Protein AF-E9D766-F1 (afdb_monomer_lite)

Radius of gyration: 21.21 Å; chains: 1; bounding box: 56×56×58 Å

Organism: Coccidioides posadasii (strain RMSCC 757 / Silveira) (NCBI:txid443226)

pLDDT: mean 76.0, std 18.36, range [23.05, 97.06]

Secondary structure (DSSP, 8-state):
--------------S-----HHHHHHHHHHHHHHHHHHHHHHHHHHHS--SSTTS-SS---HHHHHHHHHHHH----HHHHHGGGTTSTTEEEEEEEPPPHHHHHHHHHHHHHHHTT-SSEEEGGGGTTT--EEEEEEEEEE-HHHHHHHHHHH-HHHHHHHHHHHHHHHHSTT-----EEEEEEEEETTEEEEEEEE-TT-SS-HHHHHHHHHHHHHTTT---------S-EEEEEEEE--SHHHH---------

InterPro domains:
  IPR009097 Cyclic phosphodiesterase [SSF55144] (129-249)

Sequence (256 aa):
MSGIGMRTFWTTQNAGVILNSHLQVKVQEAYDSYRQTGLSKTIASMTCRDVHPTKERIAPSPALVQYLSHLEESTARPETLEAPYENESINCMVLRAASNHEDRRALARLAGSAEGCGGDVQIYGSLSSRLHRSVLEISHRHPMTHLKAIYSQMGTDLLREMLNYPAVLATGSGQKRARLGKPMLVFDKVGVAIGFVPTGEDQYTYHHLRTDLYGMALRSGVKMDTCYTACTAHITLDRFVSTTTFDSDSDEVLDR

Foldseek 3Di:
DDDPDPPDPDDDDPDPDQPDVVQLVVVVVVQVVVVVVQQVVQCCLQPPPPPDPPDQSADADPVVLQLVVCVVVDPDDVVVSCVVCQQWQADWDFDWDDDDPVRLVVLLVVLVVCVVVDDFKDFCSVVSVPFTKTLDTQEHRGHNVVVVVLDVLCDPVLVVCLNCVQVCLCPDDPRAHADWDDWDWDAHSWAIKTKTATNSNGPHHSVNSSVVSVVSSCVSVRDGDDPDPDRIIITTGIGGNDCVVVPPPPPPPPPD

Structure (mmCIF, N/CA/C/O backbone):
data_AF-E9D766-F1
#
_entry.id   AF-E9D766-F1
#
loop_
_atom_site.group_PDB
_atom_site.id
_atom_site.type_symbol
_atom_site.label_atom_id
_atom_site.label_alt_id
_atom_site.label_comp_id
_atom_site.label_asym_id
_atom_site.label_entity_id
_atom_site.label_seq_id
_atom_site.pdbx_PDB_ins_code
_atom_site.Cartn_x
_atom_site.Cartn_y
_atom_site.Cartn_z
_atom_site.occupancy
_atom_site.B_iso_or_equiv
_atom_site.auth_seq_id
_atom_site.auth_comp_id
_atom_site.auth_asym_id
_atom_site.auth_atom_id
_atom_site.pdbx_PDB_model_num
ATOM 1 N N . MET A 1 1 ? 26.222 -9.805 19.145 1.00 27.47 1 MET A N 1
ATOM 2 C CA . MET A 1 1 ? 26.132 -8.371 18.792 1.00 27.47 1 MET A CA 1
ATOM 3 C C . MET A 1 1 ? 24.672 -7.964 18.837 1.00 27.47 1 MET A C 1
ATOM 5 O O . MET A 1 1 ? 23.816 -8.745 18.451 1.00 27.47 1 MET A O 1
ATOM 9 N N . SER A 1 2 ? 24.415 -6.827 19.467 1.00 23.91 2 SER A N 1
ATOM 10 C CA . SER A 1 2 ? 23.165 -6.389 20.094 1.00 23.91 2 SER A CA 1
ATOM 11 C C . SER A 1 2 ? 21.937 -6.373 19.179 1.00 23.91 2 SER A C 1
ATOM 13 O O . SER A 1 2 ? 21.858 -5.573 18.250 1.00 23.91 2 SER A O 1
ATOM 15 N N . GLY A 1 3 ? 20.948 -7.208 19.510 1.00 24.97 3 GLY A N 1
ATOM 16 C CA . GLY A 1 3 ? 19.593 -7.125 18.977 1.00 24.97 3 GLY A CA 1
ATOM 17 C C . GLY A 1 3 ? 18.831 -5.976 19.633 1.00 24.97 3 GLY A C 1
ATOM 18 O O . GLY A 1 3 ? 18.613 -5.973 20.844 1.00 24.97 3 GLY A O 1
ATOM 19 N N . ILE A 1 4 ? 18.421 -4.999 18.828 1.00 25.08 4 ILE A N 1
ATOM 20 C CA . ILE A 1 4 ? 17.496 -3.945 19.244 1.00 25.08 4 ILE A CA 1
ATOM 21 C C . ILE A 1 4 ? 16.090 -4.548 19.179 1.00 25.08 4 ILE A C 1
ATOM 23 O O . ILE A 1 4 ? 15.436 -4.563 18.139 1.00 25.08 4 ILE A O 1
ATOM 27 N N . GLY A 1 5 ? 15.658 -5.121 20.301 1.00 23.05 5 GLY A N 1
ATOM 28 C CA . GLY A 1 5 ? 14.286 -5.564 20.503 1.00 23.05 5 GLY A CA 1
ATOM 29 C C . GLY A 1 5 ? 13.369 -4.352 20.632 1.00 23.05 5 GLY A C 1
ATOM 30 O O . GLY A 1 5 ? 13.402 -3.641 21.636 1.00 23.05 5 GLY A O 1
ATOM 31 N N . MET A 1 6 ? 12.540 -4.120 19.618 1.00 24.55 6 MET A N 1
ATOM 32 C CA . MET A 1 6 ? 11.437 -3.168 19.689 1.00 24.55 6 MET A CA 1
ATOM 33 C C . MET A 1 6 ? 10.396 -3.757 20.651 1.00 24.55 6 MET A C 1
ATOM 35 O O . MET A 1 6 ? 9.677 -4.690 20.303 1.00 24.55 6 MET A O 1
ATOM 39 N N . ARG A 1 7 ? 10.374 -3.285 21.905 1.00 24.05 7 ARG A N 1
ATOM 40 C CA . ARG A 1 7 ? 9.381 -3.714 22.901 1.00 24.05 7 ARG A CA 1
ATOM 41 C C . ARG A 1 7 ? 7.997 -3.270 22.432 1.00 24.05 7 ARG A C 1
ATOM 43 O O . ARG A 1 7 ? 7.652 -2.095 22.508 1.00 24.05 7 ARG A O 1
ATOM 50 N N . THR A 1 8 ? 7.212 -4.220 21.945 1.00 31.03 8 THR A N 1
ATOM 51 C CA . THR A 1 8 ? 5.790 -4.062 21.650 1.00 31.03 8 THR A CA 1
ATOM 52 C C . THR A 1 8 ? 5.020 -3.866 22.957 1.00 31.03 8 THR A C 1
ATOM 54 O O . THR A 1 8 ? 4.720 -4.829 23.658 1.00 31.03 8 THR A O 1
ATOM 57 N N . PHE A 1 9 ? 4.702 -2.618 23.299 1.00 30.28 9 PHE A N 1
ATOM 58 C CA . PHE A 1 9 ? 3.694 -2.295 24.309 1.00 30.28 9 PHE A CA 1
ATOM 59 C C . PHE A 1 9 ? 2.321 -2.253 23.643 1.00 30.28 9 PHE A C 1
ATOM 61 O O . PHE A 1 9 ? 1.845 -1.186 23.286 1.00 30.28 9 PHE A O 1
ATOM 68 N N . TRP A 1 10 ? 1.686 -3.410 23.471 1.00 32.91 10 TRP A N 1
ATOM 69 C CA . TRP A 1 10 ? 0.248 -3.472 23.199 1.00 32.91 10 TRP A CA 1
ATOM 70 C C . TRP A 1 10 ? -0.326 -4.665 23.955 1.00 32.91 10 TRP A C 1
ATOM 72 O O . TRP A 1 10 ? -0.530 -5.745 23.411 1.00 32.91 10 TRP A O 1
ATOM 82 N N . THR A 1 11 ? -0.531 -4.483 25.259 1.00 28.77 11 THR A N 1
ATOM 83 C CA . THR A 1 11 ? -1.412 -5.357 26.031 1.00 28.77 11 THR A CA 1
ATOM 84 C C . THR A 1 11 ? -2.832 -5.138 25.533 1.00 28.77 11 THR A C 1
ATOM 86 O O . THR A 1 11 ? -3.414 -4.071 25.726 1.00 28.77 11 THR A O 1
ATOM 89 N N . THR A 1 12 ? -3.383 -6.153 24.880 1.00 43.84 12 THR A N 1
ATOM 90 C CA . THR A 1 12 ? -4.809 -6.276 24.599 1.00 43.84 12 THR A CA 1
ATOM 91 C C . THR A 1 12 ? -5.586 -6.277 25.913 1.00 43.84 12 THR A C 1
ATOM 93 O O . THR A 1 12 ? -5.570 -7.268 26.642 1.00 43.84 12 THR A O 1
ATOM 96 N N . GLN A 1 13 ? -6.294 -5.189 26.206 1.00 34.56 13 GLN A N 1
ATOM 97 C CA . GLN A 1 13 ? -7.436 -5.223 27.113 1.00 34.56 13 GLN A CA 1
ATOM 98 C C . GLN A 1 13 ? -8.643 -4.609 26.410 1.00 34.56 13 GLN A C 1
ATOM 100 O O . GLN A 1 13 ? -8.726 -3.405 26.182 1.00 34.56 13 GLN A O 1
ATOM 105 N N . ASN A 1 14 ? -9.574 -5.495 26.061 1.00 41.75 14 ASN A N 1
ATOM 106 C CA . ASN A 1 14 ? -10.960 -5.172 25.768 1.00 41.75 14 ASN A CA 1
ATOM 107 C C . ASN A 1 14 ? -11.584 -4.504 27.001 1.00 41.75 14 ASN A C 1
ATOM 109 O O . ASN A 1 14 ? -12.010 -5.182 27.930 1.00 41.75 14 ASN A O 1
ATOM 113 N N . ALA A 1 15 ? -11.639 -3.180 27.000 1.00 34.50 15 ALA A N 1
ATOM 114 C CA . ALA A 1 15 ? -12.580 -2.373 27.764 1.00 34.50 15 ALA A CA 1
ATOM 115 C C . ALA A 1 15 ? -12.643 -1.011 27.067 1.00 34.50 15 ALA A C 1
ATOM 117 O O . ALA A 1 15 ? -11.620 -0.528 26.589 1.00 34.50 15 ALA A O 1
ATOM 118 N N . GLY A 1 16 ? -13.829 -0.415 26.945 1.00 39.94 16 GLY A N 1
ATOM 119 C CA . GLY A 1 16 ? -14.045 0.868 26.269 1.00 39.94 16 GLY A CA 1
ATOM 120 C C . GLY A 1 16 ? -13.326 2.036 26.949 1.00 39.94 16 GLY A C 1
ATOM 121 O O . GLY A 1 16 ? -13.952 2.843 27.626 1.00 39.94 16 GLY A O 1
ATOM 122 N N . VAL A 1 17 ? -12.010 2.138 26.768 1.00 47.78 17 VAL A N 1
ATOM 123 C CA . VAL A 1 17 ? -11.195 3.245 27.261 1.00 47.78 17 VAL A CA 1
ATOM 124 C C . VAL A 1 17 ? -11.246 4.348 26.219 1.00 47.78 17 VAL A C 1
ATOM 126 O O . VAL A 1 17 ? -10.572 4.274 25.191 1.00 47.78 17 VAL A O 1
ATOM 129 N N . ILE A 1 18 ? -12.052 5.381 26.475 1.00 54.91 18 ILE A N 1
ATOM 130 C CA . ILE A 1 18 ? -11.900 6.680 25.809 1.00 54.91 18 ILE A CA 1
ATOM 131 C C . ILE A 1 18 ? -10.420 7.052 25.939 1.00 54.91 18 ILE A C 1
ATOM 133 O O . ILE A 1 18 ? -9.917 7.189 27.056 1.00 54.91 18 ILE A O 1
ATOM 137 N N . LEU A 1 19 ? -9.698 7.130 24.817 1.00 56.81 19 LEU A N 1
ATOM 138 C CA . LEU A 1 19 ? -8.300 7.546 24.838 1.00 56.81 19 LEU A CA 1
ATOM 139 C C . LEU A 1 19 ? -8.259 8.938 25.474 1.00 56.81 19 LEU A C 1
ATOM 141 O O . LEU A 1 19 ? -8.882 9.867 24.966 1.00 56.81 19 LEU A O 1
ATOM 145 N N . ASN A 1 20 ? -7.557 9.079 26.600 1.00 68.88 20 ASN A N 1
ATOM 146 C CA . ASN A 1 20 ? -7.326 10.389 27.200 1.00 68.88 20 ASN A CA 1
ATOM 147 C C . ASN A 1 20 ? -6.634 11.279 26.149 1.00 68.88 20 ASN A C 1
ATOM 149 O O . ASN A 1 20 ? -5.719 10.811 25.465 1.00 68.88 20 ASN A O 1
ATOM 153 N N . SER A 1 21 ? -7.054 12.539 26.018 1.00 71.69 21 SER A N 1
ATOM 154 C CA . SER A 1 21 ? -6.537 13.495 25.027 1.00 71.69 21 SER A CA 1
ATOM 155 C C . SER A 1 21 ? -5.007 13.568 25.017 1.00 71.69 21 SER A C 1
ATOM 157 O O . SER A 1 21 ? -4.388 13.653 23.961 1.00 71.69 21 SER A O 1
ATOM 159 N N . HIS A 1 22 ? -4.371 13.420 26.180 1.00 76.12 22 HIS A N 1
ATOM 160 C CA . HIS A 1 22 ? -2.914 13.379 26.293 1.00 76.12 22 HIS A CA 1
ATOM 161 C C . HIS A 1 22 ? -2.267 12.189 25.556 1.00 76.12 22 HIS A C 1
ATOM 163 O O . HIS A 1 22 ? -1.189 12.316 24.976 1.00 76.12 22 HIS A O 1
ATOM 169 N N . LEU A 1 23 ? -2.917 11.022 25.559 1.00 77.12 23 LEU A N 1
ATOM 170 C CA . LEU A 1 23 ? -2.436 9.838 24.848 1.00 77.12 23 LEU A CA 1
ATOM 171 C C . LEU A 1 23 ? -2.634 9.979 23.333 1.00 77.12 23 LEU A C 1
ATOM 173 O O . LEU A 1 23 ? -1.745 9.602 22.576 1.00 77.12 23 LEU A O 1
ATOM 177 N N .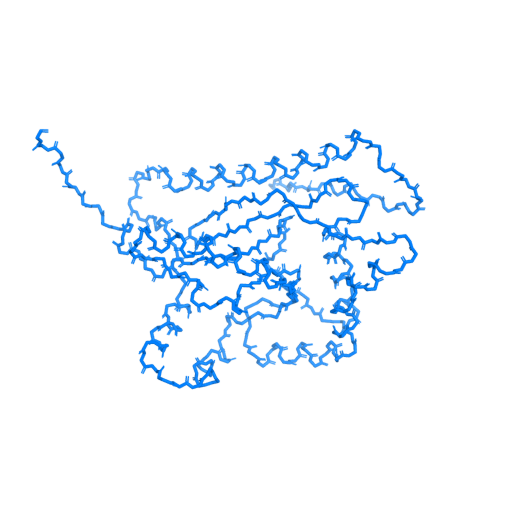 GLN A 1 24 ? -3.748 10.575 22.894 1.00 79.62 24 GLN A N 1
ATOM 178 C CA . GLN A 1 24 ? -3.994 10.879 21.476 1.00 79.62 24 GLN A CA 1
ATOM 179 C C . GLN A 1 24 ? -2.925 11.826 20.913 1.00 79.62 24 GLN A C 1
ATOM 181 O O . GLN A 1 24 ? -2.388 11.580 19.832 1.00 79.62 24 GLN A O 1
ATOM 186 N N . VAL A 1 25 ? -2.555 12.858 21.682 1.00 83.06 25 VAL A N 1
ATOM 187 C CA . VAL A 1 25 ? -1.462 13.783 21.338 1.00 83.06 25 VAL A CA 1
ATOM 188 C C . VAL A 1 25 ? -0.141 13.029 21.181 1.00 83.06 25 VAL A C 1
ATOM 190 O O . VAL A 1 25 ? 0.487 13.131 20.133 1.00 83.06 25 VAL A O 1
ATOM 193 N N . LYS A 1 26 ? 0.234 12.184 22.149 1.00 86.56 26 LYS A N 1
ATOM 194 C CA . LYS A 1 26 ? 1.475 11.389 22.084 1.00 86.56 26 LYS A CA 1
ATOM 195 C C . LYS A 1 26 ? 1.526 10.431 20.894 1.00 86.56 26 LYS A C 1
ATOM 197 O O . LYS A 1 26 ? 2.569 10.280 20.261 1.00 86.56 26 LYS A O 1
ATOM 202 N N . VAL A 1 27 ? 0.410 9.773 20.578 1.00 85.31 27 VAL A N 1
ATOM 203 C CA . VAL A 1 27 ? 0.311 8.897 19.399 1.00 85.31 27 VAL A CA 1
ATOM 204 C C . VAL A 1 27 ? 0.511 9.709 18.121 1.00 85.31 27 VAL A C 1
ATOM 206 O O . VAL A 1 27 ? 1.259 9.300 17.232 1.00 85.31 27 VAL A O 1
ATOM 209 N N . GLN A 1 28 ? -0.109 10.886 18.038 1.00 88.38 28 GLN A N 1
ATOM 210 C CA . GLN A 1 28 ? 0.035 11.757 16.882 1.00 88.38 28 GLN A CA 1
ATOM 211 C C . GLN A 1 28 ? 1.466 12.299 16.729 1.00 88.38 28 GLN A C 1
ATOM 213 O O . GLN A 1 28 ? 1.990 12.301 15.614 1.00 88.38 28 GLN A O 1
ATOM 218 N N . GLU A 1 29 ? 2.107 12.695 17.830 1.00 90.00 29 GLU A N 1
ATOM 219 C CA . GLU A 1 29 ? 3.514 13.112 17.881 1.00 90.00 29 GLU A CA 1
ATOM 220 C C . GLU A 1 29 ? 4.455 11.992 17.427 1.00 90.00 29 GLU A C 1
ATOM 222 O O . GLU A 1 29 ? 5.395 12.246 16.677 1.00 90.00 29 GLU A O 1
ATOM 227 N N . ALA A 1 30 ? 4.186 10.740 17.810 1.00 88.81 30 ALA A N 1
ATOM 228 C CA . ALA A 1 30 ? 4.974 9.594 17.363 1.00 88.81 30 ALA A CA 1
ATOM 229 C C . ALA A 1 30 ? 4.895 9.400 15.838 1.00 88.81 30 ALA A C 1
ATOM 231 O O . ALA A 1 30 ? 5.920 9.164 15.192 1.00 88.81 30 ALA A O 1
ATOM 232 N N . TYR A 1 31 ? 3.706 9.555 15.241 1.00 89.69 31 TYR A N 1
ATOM 233 C CA . TYR A 1 31 ? 3.556 9.529 13.782 1.00 89.69 31 TYR A CA 1
ATOM 234 C C . TYR A 1 31 ? 4.311 10.668 13.099 1.00 89.69 31 TYR A C 1
ATOM 236 O O . TYR A 1 31 ? 4.975 10.442 12.083 1.00 89.69 31 TYR A O 1
ATOM 244 N N . ASP A 1 32 ? 4.225 11.877 13.654 1.00 88.88 32 ASP A N 1
ATOM 245 C CA . ASP A 1 32 ? 4.912 13.050 13.119 1.00 88.88 32 ASP A CA 1
ATOM 246 C C . ASP A 1 32 ? 6.436 12.910 13.211 1.00 88.88 32 ASP A C 1
ATOM 248 O O . ASP A 1 32 ? 7.134 13.126 12.220 1.00 88.88 32 ASP A O 1
ATOM 252 N N . SER A 1 33 ? 6.947 12.444 14.348 1.00 90.38 33 SER A N 1
ATOM 253 C CA . SER A 1 33 ? 8.373 12.193 14.558 1.00 90.38 33 SER A CA 1
ATOM 254 C C . SER A 1 33 ? 8.918 11.129 13.599 1.00 90.38 33 SER A C 1
ATOM 256 O O . SER A 1 33 ? 9.964 11.337 12.974 1.00 90.38 33 SER A O 1
ATOM 258 N N . TYR A 1 34 ? 8.194 10.017 13.410 1.00 88.06 34 TYR A N 1
ATOM 259 C CA . TYR A 1 34 ? 8.602 8.944 12.497 1.00 88.06 34 TYR A CA 1
ATOM 260 C C . TYR A 1 34 ? 8.754 9.449 11.058 1.00 88.06 34 TYR A C 1
ATOM 262 O O . TYR A 1 34 ? 9.788 9.225 10.422 1.00 88.06 34 TYR A O 1
ATOM 270 N N . ARG A 1 35 ? 7.749 10.172 10.544 1.00 86.88 35 ARG A N 1
ATOM 271 C CA . ARG A 1 35 ? 7.776 10.660 9.158 1.00 86.88 35 ARG A CA 1
ATOM 272 C C . ARG A 1 35 ? 8.775 11.797 8.946 1.00 86.88 35 ARG A C 1
ATOM 274 O O . ARG A 1 35 ? 9.423 11.815 7.906 1.00 86.88 35 ARG A O 1
ATOM 281 N N . GLN A 1 36 ? 8.945 12.701 9.917 1.00 88.62 36 GLN A N 1
ATOM 282 C CA . GLN A 1 36 ? 9.956 13.764 9.846 1.00 88.62 36 GLN A CA 1
ATOM 283 C C . GLN A 1 36 ? 11.362 13.169 9.823 1.00 88.62 36 GLN A C 1
ATOM 285 O O . GLN A 1 36 ? 12.173 13.538 8.983 1.00 88.62 36 GLN A O 1
ATOM 290 N N . THR A 1 37 ? 11.627 12.178 10.677 1.00 89.44 37 THR A N 1
ATOM 291 C CA . THR A 1 37 ? 12.904 11.454 10.682 1.00 89.44 37 THR A CA 1
ATOM 292 C C . THR A 1 37 ? 13.165 10.765 9.340 1.00 89.44 37 THR A C 1
ATOM 294 O O . THR A 1 37 ? 14.283 10.815 8.831 1.00 89.44 37 THR A O 1
ATOM 297 N N . GLY A 1 38 ? 12.146 10.130 8.750 1.00 86.75 38 GLY A N 1
ATOM 298 C CA . GLY A 1 38 ? 12.245 9.520 7.421 1.00 86.75 38 GLY A CA 1
ATOM 299 C C . GLY A 1 38 ? 12.538 10.538 6.314 1.00 86.75 38 GLY A C 1
ATOM 300 O O . GLY A 1 38 ? 13.432 10.317 5.497 1.00 86.75 38 GLY A O 1
ATOM 301 N N . LEU A 1 39 ? 11.847 11.681 6.326 1.00 87.69 39 LEU A N 1
ATOM 302 C CA . LEU A 1 39 ? 12.068 12.761 5.365 1.00 87.69 39 LEU A CA 1
ATOM 303 C C . LEU A 1 39 ? 13.477 13.353 5.496 1.00 87.69 39 LEU A C 1
ATOM 305 O O . LEU A 1 39 ? 14.185 13.442 4.498 1.00 87.69 39 LEU A O 1
ATOM 309 N N . SER A 1 40 ? 13.927 13.671 6.713 1.00 89.12 40 SER A N 1
ATOM 310 C CA . SER A 1 40 ? 15.277 14.193 6.958 1.00 89.12 40 SER A CA 1
ATOM 311 C C . SER A 1 40 ? 16.366 13.231 6.482 1.00 89.12 40 SER A C 1
ATOM 313 O O . SER A 1 40 ? 17.343 13.665 5.878 1.00 89.12 40 SER A O 1
ATOM 315 N N . LYS A 1 41 ? 16.192 11.918 6.699 1.00 87.44 41 LYS A N 1
ATOM 316 C CA . LYS A 1 41 ? 17.114 10.891 6.182 1.00 87.44 41 LYS A CA 1
ATOM 317 C C . LYS A 1 41 ? 17.159 10.878 4.659 1.00 87.44 41 LYS A C 1
ATOM 319 O O . LYS A 1 41 ? 18.235 10.749 4.087 1.00 87.44 41 LYS A O 1
ATOM 324 N N . THR A 1 42 ? 16.002 11.018 4.023 1.00 85.88 42 THR A N 1
ATOM 325 C CA . THR A 1 42 ? 15.908 11.037 2.565 1.00 85.88 42 THR A CA 1
ATOM 326 C C . THR A 1 42 ? 16.581 12.276 1.988 1.00 85.88 42 THR A C 1
ATOM 328 O O . THR A 1 42 ? 17.440 12.142 1.120 1.00 85.88 42 THR A O 1
ATOM 331 N N . ILE A 1 43 ? 16.262 13.462 2.515 1.00 86.69 43 ILE A N 1
ATOM 332 C CA . ILE A 1 43 ? 16.898 14.721 2.110 1.00 86.69 43 ILE A CA 1
ATOM 333 C C . ILE A 1 43 ? 18.410 14.588 2.249 1.00 86.69 43 ILE A C 1
ATOM 335 O O . ILE A 1 43 ? 19.120 14.777 1.269 1.00 86.69 43 ILE A O 1
ATOM 339 N N . ALA A 1 44 ? 18.893 14.153 3.417 1.00 84.62 44 ALA A N 1
ATOM 340 C CA . ALA A 1 44 ? 20.316 13.938 3.640 1.00 84.62 44 ALA A CA 1
ATOM 341 C C . ALA A 1 44 ? 20.920 12.976 2.606 1.00 84.62 44 ALA A C 1
ATOM 343 O O . ALA A 1 44 ? 21.974 13.271 2.061 1.00 84.62 44 ALA A O 1
ATOM 344 N N . SER A 1 45 ? 20.251 11.863 2.282 1.00 80.44 45 SER A N 1
ATOM 345 C CA . SER A 1 45 ? 20.756 10.909 1.285 1.00 80.44 45 SER A CA 1
ATOM 346 C C . SER A 1 45 ? 20.837 11.466 -0.139 1.00 80.44 45 SER A C 1
ATOM 348 O O . SER A 1 45 ? 21.675 11.007 -0.904 1.00 80.44 45 SER A O 1
ATOM 350 N N . MET A 1 46 ? 20.001 12.448 -0.483 1.00 76.38 46 MET A N 1
ATOM 351 C CA . MET A 1 46 ? 19.977 13.067 -1.812 1.00 76.38 46 MET A CA 1
ATOM 352 C C . MET A 1 46 ? 20.863 14.310 -1.915 1.00 76.38 46 MET A C 1
ATOM 354 O O . MET A 1 46 ? 21.334 14.633 -3.000 1.00 76.38 46 MET A O 1
ATOM 358 N N . THR A 1 47 ? 21.090 15.021 -0.807 1.00 77.19 47 THR A N 1
ATOM 359 C CA . THR A 1 47 ? 21.884 16.259 -0.783 1.00 77.19 47 THR A CA 1
ATOM 360 C C . THR A 1 47 ? 23.326 16.047 -0.334 1.00 77.19 47 THR A C 1
ATOM 362 O O . THR A 1 47 ? 24.152 16.942 -0.512 1.00 77.19 47 THR A O 1
ATOM 365 N N . CYS A 1 48 ? 23.647 14.913 0.299 1.00 68.12 48 CYS A N 1
ATOM 366 C CA . CYS A 1 48 ? 25.020 14.615 0.695 1.00 68.12 48 CYS A CA 1
ATOM 367 C C . CYS A 1 48 ? 25.861 14.419 -0.570 1.00 68.12 48 CYS A C 1
ATOM 369 O O . CYS A 1 48 ? 25.632 13.490 -1.341 1.00 68.12 48 CYS A O 1
ATOM 371 N N . ARG A 1 49 ? 26.829 15.314 -0.791 1.00 59.94 49 ARG A N 1
ATOM 372 C CA . ARG A 1 49 ? 27.832 15.150 -1.845 1.00 59.94 49 ARG A CA 1
ATOM 373 C C . ARG A 1 49 ? 28.746 14.008 -1.418 1.00 59.94 49 ARG A C 1
ATOM 375 O O . ARG A 1 49 ? 29.630 14.210 -0.587 1.00 59.94 49 ARG A O 1
ATOM 382 N N . ASP A 1 50 ? 28.490 12.803 -1.918 1.00 56.84 50 ASP A N 1
ATOM 383 C CA . ASP A 1 50 ? 29.408 11.689 -1.708 1.00 56.84 50 ASP A CA 1
ATOM 384 C C . ASP A 1 50 ? 30.784 12.069 -2.285 1.00 56.84 50 ASP A C 1
ATOM 386 O O . ASP A 1 50 ? 30.903 12.522 -3.421 1.00 56.84 50 ASP A O 1
ATOM 390 N N . VAL A 1 51 ? 31.843 11.867 -1.495 1.00 52.75 51 VAL A N 1
ATOM 391 C CA . VAL A 1 51 ? 33.250 12.053 -1.914 1.00 52.75 51 VAL A CA 1
ATOM 392 C C . VAL A 1 51 ? 33.667 10.973 -2.936 1.00 52.75 51 VAL A C 1
ATOM 394 O O . VAL A 1 51 ? 34.763 11.007 -3.494 1.00 52.75 51 VAL A O 1
ATOM 397 N N . HIS A 1 52 ? 32.786 10.002 -3.207 1.00 50.19 52 HIS A N 1
ATOM 398 C CA . HIS A 1 52 ? 32.936 8.982 -4.238 1.00 50.19 52 HIS A CA 1
ATOM 399 C C . HIS A 1 52 ? 31.737 9.011 -5.204 1.00 50.19 52 HIS A C 1
ATOM 401 O O . HIS A 1 52 ? 30.625 8.690 -4.788 1.00 50.19 52 HIS A O 1
ATOM 407 N N . PRO A 1 53 ? 31.950 9.338 -6.491 1.00 54.25 53 PRO A N 1
ATOM 408 C CA . PRO A 1 53 ? 30.891 9.556 -7.485 1.00 54.25 53 PRO A CA 1
ATOM 409 C C . PRO A 1 53 ? 30.156 8.277 -7.936 1.00 54.25 53 PRO A C 1
ATOM 411 O O . PRO A 1 53 ? 29.404 8.300 -8.898 1.00 54.25 53 PRO A O 1
ATOM 414 N N . THR A 1 54 ? 30.366 7.137 -7.276 1.00 53.19 54 THR A N 1
ATOM 415 C CA . THR A 1 54 ? 29.876 5.826 -7.734 1.00 53.19 54 THR A CA 1
ATOM 416 C C . THR A 1 54 ? 28.510 5.430 -7.175 1.00 53.19 54 THR A C 1
ATOM 418 O O . THR A 1 54 ? 28.038 4.328 -7.454 1.00 53.19 54 THR A O 1
ATOM 421 N N . LYS A 1 55 ? 27.865 6.277 -6.364 1.00 59.44 55 LYS A N 1
ATOM 422 C CA . LYS A 1 55 ? 26.563 5.962 -5.770 1.00 59.44 55 LYS A CA 1
ATOM 423 C C . LYS A 1 55 ? 25.441 6.628 -6.559 1.00 59.44 55 LYS A C 1
ATOM 425 O O . LYS A 1 55 ? 25.258 7.839 -6.478 1.00 59.44 55 LYS A O 1
ATOM 430 N N . GLU A 1 56 ? 24.681 5.814 -7.288 1.00 65.88 56 GLU A N 1
ATOM 431 C CA . GLU A 1 56 ? 23.460 6.238 -7.982 1.00 65.88 56 GLU A CA 1
ATOM 432 C C . GLU A 1 56 ? 22.535 7.005 -7.020 1.00 65.88 56 GLU A C 1
ATOM 434 O O . GLU A 1 56 ? 22.092 6.471 -5.992 1.00 65.88 56 GLU A O 1
ATOM 439 N N . ARG A 1 57 ? 22.263 8.278 -7.337 1.00 73.44 57 ARG A N 1
ATOM 440 C CA . ARG A 1 57 ? 21.415 9.165 -6.516 1.00 73.44 57 ARG A CA 1
ATOM 441 C C . ARG A 1 57 ? 19.943 8.762 -6.574 1.00 73.44 57 ARG A C 1
ATOM 443 O O . ARG A 1 57 ? 19.213 8.914 -5.593 1.00 73.44 57 ARG A O 1
ATOM 450 N N . ILE A 1 58 ? 19.531 8.211 -7.709 1.00 81.25 58 ILE A N 1
ATOM 451 C CA . ILE A 1 58 ? 18.200 7.667 -7.958 1.00 81.25 58 ILE A CA 1
ATOM 452 C C . ILE A 1 58 ? 18.311 6.255 -8.539 1.00 81.25 58 ILE A C 1
ATOM 454 O O . ILE A 1 58 ? 19.346 5.867 -9.059 1.00 81.25 58 ILE A O 1
ATOM 458 N N . ALA A 1 59 ? 17.248 5.472 -8.413 1.00 83.94 59 ALA A N 1
ATOM 459 C CA . ALA A 1 59 ? 17.171 4.074 -8.799 1.00 83.94 59 ALA A CA 1
ATOM 460 C C . ALA A 1 59 ? 15.923 3.870 -9.669 1.00 83.94 59 ALA A C 1
ATOM 462 O O . ALA A 1 59 ? 14.842 3.589 -9.128 1.00 83.94 59 ALA A O 1
ATOM 463 N N . PRO A 1 60 ? 16.056 4.027 -10.999 1.00 83.19 60 PRO A N 1
ATOM 464 C CA . PRO A 1 60 ? 14.972 3.763 -11.927 1.00 83.19 60 PRO A CA 1
ATOM 465 C C . PRO A 1 60 ? 14.424 2.345 -11.794 1.00 83.19 60 PRO A C 1
ATOM 467 O O . PRO A 1 60 ? 15.144 1.413 -11.435 1.00 83.19 60 PRO A O 1
ATOM 470 N N . SER A 1 61 ? 13.137 2.159 -12.086 1.00 81.12 61 SER A N 1
ATOM 471 C CA . SER A 1 61 ? 12.518 0.829 -12.073 1.00 81.12 61 SER A CA 1
ATOM 472 C C . SER A 1 61 ? 12.638 0.168 -13.453 1.00 81.12 61 SER A C 1
ATOM 474 O O . SER A 1 61 ? 11.923 0.588 -14.359 1.00 81.12 61 SER A O 1
ATOM 476 N N . PRO A 1 62 ? 13.447 -0.899 -13.632 1.00 80.56 62 PRO A N 1
ATOM 477 C CA . PRO A 1 62 ? 13.645 -1.509 -14.952 1.00 80.56 62 PRO A CA 1
ATOM 478 C C . PRO A 1 62 ? 12.346 -2.052 -15.555 1.00 80.56 62 PRO A C 1
ATOM 480 O O . PRO A 1 62 ? 12.071 -1.847 -16.731 1.00 80.56 62 PRO A O 1
ATOM 483 N N . ALA A 1 63 ? 11.504 -2.670 -14.720 1.00 77.75 63 ALA A N 1
ATOM 484 C CA . ALA A 1 63 ? 10.196 -3.168 -15.135 1.00 77.75 63 ALA A CA 1
ATOM 485 C C . ALA A 1 63 ? 9.261 -2.040 -15.596 1.00 77.75 63 ALA A C 1
ATOM 487 O O . ALA A 1 63 ? 8.527 -2.208 -16.565 1.00 77.75 63 ALA A O 1
ATOM 488 N N . LEU A 1 64 ? 9.295 -0.881 -14.922 1.00 79.94 64 LEU A N 1
ATOM 489 C CA . LEU A 1 64 ? 8.515 0.278 -15.345 1.00 79.94 64 LEU A CA 1
ATOM 490 C C . LEU A 1 64 ? 9.046 0.830 -16.671 1.00 79.94 64 LEU A C 1
ATOM 492 O O . LEU A 1 64 ? 8.251 1.041 -17.574 1.00 79.94 64 LEU A O 1
ATOM 496 N N . VAL A 1 65 ? 10.362 1.005 -16.808 1.00 80.81 65 VAL A N 1
ATOM 497 C CA . VAL A 1 65 ? 10.993 1.473 -18.055 1.00 80.81 65 VAL A CA 1
ATOM 498 C C . VAL A 1 65 ? 10.592 0.584 -19.229 1.00 80.81 65 VAL A C 1
ATOM 500 O O . VAL A 1 65 ? 10.055 1.078 -20.213 1.00 80.81 65 VAL A O 1
ATOM 503 N N . GLN A 1 66 ? 10.746 -0.733 -19.086 1.00 79.31 66 GLN A N 1
ATOM 504 C CA . GLN A 1 66 ? 10.357 -1.695 -20.116 1.00 79.31 66 GLN A CA 1
ATOM 505 C C . GLN A 1 66 ? 8.860 -1.605 -20.453 1.00 79.31 66 GLN A C 1
ATOM 507 O O . GLN A 1 66 ? 8.481 -1.649 -21.622 1.00 79.31 66 GLN A O 1
ATOM 512 N N . TYR A 1 67 ? 8.005 -1.450 -19.437 1.00 78.88 67 TYR A N 1
ATOM 513 C CA . TYR A 1 67 ? 6.558 -1.338 -19.629 1.00 78.88 67 TYR A CA 1
ATOM 514 C C . TYR A 1 67 ? 6.191 -0.106 -20.456 1.00 78.88 67 TYR A C 1
ATOM 516 O O . TYR A 1 67 ? 5.304 -0.158 -21.306 1.00 78.88 67 TYR A O 1
ATOM 524 N N . LEU A 1 68 ? 6.872 1.006 -20.200 1.00 77.81 68 LEU A N 1
ATOM 525 C CA . LEU A 1 68 ? 6.639 2.275 -20.873 1.00 77.81 68 LEU A CA 1
ATOM 526 C C . LEU A 1 68 ? 7.151 2.255 -22.309 1.00 77.81 68 LEU A C 1
ATOM 528 O O . LEU A 1 68 ? 6.419 2.689 -23.192 1.00 77.81 68 LEU A O 1
ATOM 532 N N . SER A 1 69 ? 8.322 1.662 -22.562 1.00 77.00 69 SER A N 1
ATOM 533 C CA . SER A 1 69 ? 8.821 1.452 -23.928 1.00 77.00 69 SER A CA 1
ATOM 534 C C . SER A 1 69 ? 7.814 0.667 -24.769 1.00 77.00 69 SER A C 1
ATOM 536 O O . SER A 1 69 ? 7.467 1.072 -25.875 1.00 77.00 69 SER A O 1
ATOM 538 N N . HIS A 1 70 ? 7.241 -0.403 -24.211 1.00 74.44 70 HIS A N 1
ATOM 539 C CA . HIS A 1 70 ? 6.199 -1.152 -24.905 1.00 74.44 70 HIS A CA 1
ATOM 540 C C . HIS A 1 70 ? 4.890 -0.365 -25.072 1.00 74.44 70 HIS A C 1
ATOM 542 O O . HIS A 1 70 ? 4.174 -0.603 -26.040 1.00 74.44 70 HIS A O 1
ATOM 548 N N . LEU A 1 71 ? 4.547 0.553 -24.161 1.00 73.56 71 LEU A N 1
ATOM 549 C CA . LEU A 1 71 ? 3.362 1.408 -24.289 1.00 73.56 71 LEU A CA 1
ATOM 550 C C . LEU A 1 71 ? 3.525 2.449 -25.409 1.00 73.56 71 LEU A C 1
ATOM 552 O O . LEU A 1 71 ? 2.556 2.751 -26.098 1.00 73.56 71 LEU A O 1
ATOM 556 N N . GLU A 1 72 ? 4.733 2.979 -25.601 1.00 70.25 72 GLU A N 1
ATOM 557 C CA . GLU A 1 72 ? 5.053 3.926 -26.678 1.00 70.25 72 GLU A CA 1
ATOM 558 C C . GLU A 1 72 ? 5.060 3.254 -28.057 1.00 70.25 72 GLU A C 1
ATOM 560 O O . GLU A 1 72 ? 4.598 3.832 -29.041 1.00 70.25 72 GLU A O 1
ATOM 565 N N . GLU A 1 73 ? 5.526 2.006 -28.125 1.00 66.94 73 GLU A N 1
ATOM 566 C CA . GLU A 1 73 ? 5.573 1.207 -29.355 1.00 66.94 73 GLU A CA 1
ATOM 567 C C . GLU A 1 73 ? 4.206 0.621 -29.756 1.00 66.94 73 GLU A C 1
ATOM 569 O O . GLU A 1 73 ? 4.006 0.219 -30.906 1.00 66.94 73 GLU A O 1
ATOM 574 N N . SER A 1 74 ? 3.250 0.550 -28.824 1.00 57.75 74 SER A N 1
ATOM 575 C CA . SER A 1 74 ? 2.048 -0.269 -28.960 1.00 57.75 74 SER A CA 1
ATOM 576 C C . SER A 1 74 ? 0.749 0.527 -28.842 1.00 57.75 74 SER A C 1
ATOM 578 O O . SER A 1 74 ? 0.421 1.096 -27.808 1.00 57.75 74 SER A O 1
ATOM 580 N N . THR A 1 75 ? -0.094 0.443 -29.874 1.00 60.75 75 THR A N 1
ATOM 581 C CA . THR A 1 75 ? -1.531 0.778 -29.773 1.00 60.75 75 THR A CA 1
ATOM 582 C C . THR A 1 75 ? -2.355 -0.359 -29.143 1.00 60.75 75 THR A C 1
ATOM 584 O O . THR A 1 75 ? -3.588 -0.323 -29.163 1.00 60.75 75 THR A O 1
ATOM 587 N N . ALA A 1 76 ? -1.701 -1.410 -28.631 1.00 57.00 76 ALA A N 1
ATOM 588 C CA . ALA A 1 76 ? -2.361 -2.644 -28.231 1.00 57.00 76 ALA A CA 1
ATOM 589 C C . ALA A 1 76 ? -3.091 -2.547 -26.888 1.00 57.00 76 ALA A C 1
ATOM 591 O O . ALA A 1 76 ? -2.911 -1.645 -26.068 1.00 57.00 76 ALA A O 1
ATOM 592 N N . ARG A 1 77 ? -3.950 -3.544 -26.673 1.00 61.09 77 ARG A N 1
ATOM 593 C CA . ARG A 1 77 ? -4.740 -3.700 -25.454 1.00 61.09 77 ARG A CA 1
ATOM 594 C C . ARG A 1 77 ? -3.826 -3.986 -24.250 1.00 61.09 77 ARG A C 1
ATOM 596 O O . ARG A 1 77 ? -2.796 -4.638 -24.426 1.00 61.09 77 ARG A O 1
ATOM 603 N N . PRO A 1 78 ? -4.224 -3.587 -23.026 1.00 65.50 78 PRO A N 1
ATOM 604 C CA . PRO A 1 78 ? -3.444 -3.822 -21.806 1.00 65.50 78 PRO A CA 1
ATOM 605 C C . PRO A 1 78 ? -2.981 -5.274 -21.618 1.00 65.50 78 PRO A C 1
ATOM 607 O O . PRO A 1 78 ? -1.871 -5.504 -21.155 1.00 65.50 78 PRO A O 1
ATOM 610 N N . GLU A 1 79 ? -3.786 -6.254 -22.037 1.00 68.06 79 GLU A N 1
ATOM 611 C CA . GLU A 1 79 ? -3.463 -7.682 -21.897 1.00 68.06 79 GLU A CA 1
ATOM 612 C C . GLU A 1 79 ? -2.211 -8.093 -22.689 1.00 68.06 79 GLU A C 1
ATOM 614 O O . GLU A 1 79 ? -1.427 -8.921 -22.234 1.00 68.06 79 GLU A O 1
ATOM 619 N N . THR A 1 80 ? -1.999 -7.505 -23.870 1.00 71.06 80 THR A N 1
ATOM 620 C CA . THR A 1 80 ? -0.818 -7.781 -24.704 1.00 71.06 80 THR A CA 1
ATOM 621 C C . THR A 1 80 ? 0.440 -7.164 -24.100 1.00 71.06 80 THR A C 1
ATOM 623 O O . THR A 1 80 ? 1.524 -7.726 -24.222 1.00 71.06 80 THR A O 1
ATOM 626 N N . LEU A 1 81 ? 0.279 -6.030 -23.417 1.00 73.25 81 LEU A N 1
ATOM 627 C CA . LEU A 1 81 ? 1.355 -5.301 -22.756 1.00 73.25 81 LEU A CA 1
ATOM 628 C C . LEU A 1 81 ? 1.810 -5.984 -21.457 1.00 73.25 81 LEU A C 1
ATOM 630 O O . LEU A 1 81 ? 2.975 -5.900 -21.090 1.00 73.25 81 LEU A O 1
ATOM 634 N N . GLU A 1 82 ? 0.897 -6.663 -20.760 1.00 77.38 82 GLU A N 1
ATOM 635 C CA . GLU A 1 82 ? 1.174 -7.313 -19.474 1.00 77.38 82 GLU A CA 1
ATOM 636 C C . GLU A 1 82 ? 1.703 -8.753 -19.612 1.00 77.38 82 GLU A C 1
ATOM 638 O O . GLU A 1 82 ? 2.353 -9.257 -18.696 1.00 77.38 82 GLU A O 1
ATOM 643 N N . ALA A 1 83 ? 1.481 -9.406 -20.760 1.00 82.44 83 ALA A N 1
ATOM 644 C CA . ALA A 1 83 ? 1.885 -10.792 -21.012 1.00 82.44 83 ALA A CA 1
ATOM 645 C C . ALA A 1 83 ? 3.382 -11.100 -20.765 1.00 82.44 83 ALA A C 1
ATOM 647 O O . ALA A 1 83 ? 3.664 -12.147 -20.176 1.00 82.44 83 ALA A O 1
ATOM 648 N N . PRO A 1 84 ? 4.351 -10.231 -21.132 1.00 83.81 84 PRO A N 1
ATOM 649 C CA . PRO A 1 84 ? 5.771 -10.489 -20.868 1.00 83.81 84 PRO A CA 1
ATOM 650 C C . PRO A 1 84 ? 6.094 -10.654 -19.376 1.00 83.81 84 PRO A C 1
ATOM 652 O O . PRO A 1 84 ? 6.981 -11.421 -19.013 1.00 83.81 84 PRO A O 1
ATOM 655 N N . TYR A 1 85 ? 5.329 -9.994 -18.505 1.00 84.75 85 TYR A N 1
ATOM 656 C CA . TYR A 1 85 ? 5.576 -9.948 -17.065 1.00 84.75 85 TYR A CA 1
ATOM 657 C C . TYR A 1 85 ? 4.914 -11.088 -16.288 1.00 84.75 85 TYR A C 1
ATOM 659 O O . TYR A 1 85 ? 5.129 -11.215 -15.080 1.00 84.75 85 TYR A O 1
ATOM 667 N N . GLU A 1 86 ? 4.114 -11.936 -16.945 1.00 87.88 86 GLU A N 1
ATOM 668 C CA . GLU A 1 86 ? 3.342 -12.983 -16.267 1.00 87.88 86 GLU A CA 1
ATOM 669 C C . GLU A 1 86 ? 4.250 -13.958 -15.498 1.00 87.88 86 GLU A C 1
ATOM 671 O O . GLU A 1 86 ? 3.915 -14.399 -14.395 1.00 87.88 86 GLU A O 1
ATOM 676 N N . ASN A 1 87 ? 5.424 -14.254 -16.055 1.00 91.00 87 ASN A N 1
ATOM 677 C CA . ASN A 1 87 ? 6.384 -15.199 -15.488 1.00 91.00 87 ASN A CA 1
ATOM 678 C C . ASN A 1 87 ? 7.476 -14.533 -14.639 1.00 91.00 87 ASN A C 1
ATOM 680 O O . ASN A 1 87 ? 8.305 -15.230 -14.056 1.00 91.00 87 ASN A O 1
ATOM 684 N N . GLU A 1 88 ? 7.489 -13.204 -14.554 1.00 89.56 88 GLU A N 1
ATOM 685 C CA . GLU A 1 88 ? 8.512 -12.469 -13.820 1.00 89.56 88 GLU A CA 1
ATOM 686 C C . GLU A 1 88 ? 8.166 -12.318 -12.334 1.00 89.56 88 GLU A C 1
ATOM 688 O O . GLU A 1 88 ? 7.014 -12.113 -11.941 1.00 89.56 88 GLU A O 1
ATOM 693 N N . SER A 1 89 ? 9.194 -12.336 -11.484 1.00 91.31 89 SER A N 1
ATOM 694 C CA . SER A 1 89 ? 9.079 -12.084 -10.040 1.00 91.31 89 SER A CA 1
ATOM 695 C C . SER A 1 89 ? 8.979 -10.589 -9.722 1.00 91.31 89 SER A C 1
ATOM 697 O O . SER A 1 89 ? 9.751 -10.044 -8.932 1.00 91.31 89 SER A O 1
ATOM 699 N N . ILE A 1 90 ? 8.032 -9.908 -10.363 1.00 87.25 90 ILE A N 1
ATOM 700 C CA . ILE A 1 90 ? 7.771 -8.473 -10.178 1.00 87.25 90 ILE A CA 1
ATOM 701 C C . ILE A 1 90 ? 6.327 -8.179 -9.765 1.00 87.25 90 ILE A C 1
ATOM 703 O O . ILE A 1 90 ? 6.022 -7.056 -9.363 1.00 87.25 90 ILE A O 1
ATOM 707 N N . ASN A 1 91 ? 5.439 -9.174 -9.839 1.00 91.38 91 ASN A N 1
ATOM 708 C CA . ASN A 1 91 ? 4.024 -8.989 -9.553 1.00 91.38 91 ASN A CA 1
ATOM 709 C C . ASN A 1 91 ? 3.759 -9.072 -8.045 1.00 91.38 91 ASN A C 1
ATOM 711 O O . ASN A 1 91 ? 4.359 -9.879 -7.333 1.00 91.38 91 ASN A O 1
ATOM 715 N N . CYS A 1 92 ? 2.811 -8.267 -7.566 1.00 92.19 92 CYS A N 1
ATOM 716 C CA . CYS A 1 92 ? 2.364 -8.278 -6.175 1.00 92.19 92 CYS A CA 1
ATOM 717 C C . CYS A 1 92 ? 0.845 -8.448 -6.091 1.00 92.19 92 CYS A C 1
ATOM 719 O O . CYS A 1 92 ? 0.097 -7.873 -6.886 1.00 92.19 92 CYS A O 1
ATOM 721 N N . MET A 1 93 ? 0.374 -9.160 -5.066 1.00 93.25 93 MET A N 1
ATOM 722 C CA . MET A 1 93 ? -1.046 -9.211 -4.713 1.00 93.25 93 MET A CA 1
ATOM 723 C C . MET A 1 93 ? -1.317 -8.233 -3.571 1.00 93.25 93 MET A C 1
ATOM 725 O O . MET A 1 93 ? -0.811 -8.403 -2.463 1.00 93.25 93 MET A O 1
ATOM 729 N N . VAL A 1 94 ? -2.130 -7.209 -3.835 1.00 91.62 94 VAL A N 1
ATOM 730 C CA . VAL A 1 94 ? -2.406 -6.122 -2.885 1.00 91.62 94 VAL A CA 1
ATOM 731 C C 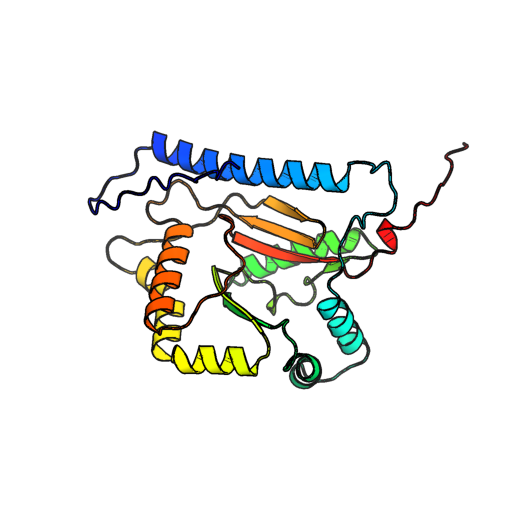. VAL A 1 94 ? -3.903 -5.867 -2.733 1.00 91.62 94 VAL A C 1
ATOM 733 O O . VAL A 1 94 ? -4.643 -5.817 -3.716 1.00 91.62 94 VAL A O 1
ATOM 736 N N . LEU A 1 95 ? -4.342 -5.627 -1.499 1.00 91.19 95 LEU A N 1
ATOM 737 C CA . LEU A 1 95 ? -5.637 -5.026 -1.202 1.00 91.19 95 LEU A CA 1
ATOM 738 C C . LEU A 1 95 ? -5.498 -3.509 -1.259 1.00 91.19 95 LEU A C 1
ATOM 740 O O . LEU A 1 95 ? -4.696 -2.911 -0.536 1.00 91.19 95 LEU A O 1
ATOM 744 N N . ARG A 1 96 ? -6.283 -2.885 -2.135 1.00 88.62 96 ARG A N 1
ATOM 745 C CA . ARG A 1 96 ? -6.207 -1.454 -2.433 1.00 88.62 96 ARG A CA 1
ATOM 746 C C . ARG A 1 96 ? -7.405 -0.743 -1.819 1.00 88.62 96 ARG A C 1
ATOM 748 O O . ARG A 1 96 ? -8.533 -1.207 -1.961 1.00 88.62 96 ARG A O 1
ATOM 755 N N . ALA A 1 97 ? -7.178 0.402 -1.186 1.00 83.56 97 ALA A N 1
ATOM 756 C CA . ALA A 1 97 ? -8.268 1.305 -0.847 1.00 83.56 97 ALA A CA 1
ATOM 757 C C . ALA A 1 97 ? -8.691 2.062 -2.109 1.00 83.56 97 ALA A C 1
ATOM 759 O O . ALA A 1 97 ? -7.852 2.663 -2.788 1.00 83.56 97 ALA A O 1
ATOM 760 N N . ALA A 1 98 ? -9.987 2.034 -2.415 1.00 69.69 98 ALA A N 1
ATOM 761 C CA . ALA A 1 98 ? -10.543 2.854 -3.478 1.00 69.69 98 ALA A CA 1
ATOM 762 C C . ALA A 1 98 ? -10.520 4.328 -3.053 1.00 69.69 98 ALA A C 1
ATOM 764 O O . ALA A 1 98 ? -11.028 4.687 -1.990 1.00 69.69 98 ALA A O 1
ATOM 765 N N . SER A 1 99 ? -9.942 5.179 -3.894 1.00 69.25 99 SER A N 1
ATOM 766 C CA . SER A 1 99 ? -10.091 6.629 -3.785 1.00 69.25 99 SER A CA 1
ATOM 767 C C . SER A 1 99 ? -11.378 7.055 -4.486 1.00 69.25 99 SER A C 1
ATOM 769 O O . SER A 1 99 ? -11.689 6.557 -5.574 1.00 69.25 99 SER A O 1
ATOM 771 N N . ASN A 1 100 ? -12.122 7.979 -3.877 1.00 69.62 100 ASN A N 1
ATOM 772 C CA . ASN A 1 100 ? -13.281 8.577 -4.532 1.00 69.62 100 ASN A CA 1
ATOM 773 C C . ASN A 1 100 ? -12.829 9.451 -5.727 1.00 69.62 100 ASN A C 1
ATOM 775 O O . ASN A 1 100 ? -11.638 9.694 -5.943 1.00 69.62 100 ASN A O 1
ATOM 779 N N . HIS A 1 101 ? -13.781 9.904 -6.541 1.00 68.38 101 HIS A N 1
ATOM 780 C CA . HIS A 1 101 ? -13.471 10.649 -7.763 1.00 68.38 101 HIS A CA 1
ATOM 781 C C . HIS A 1 101 ? -12.802 12.013 -7.490 1.00 68.38 101 HIS A C 1
ATOM 783 O O . HIS A 1 101 ? -11.991 12.478 -8.293 1.00 68.38 101 HIS A O 1
ATOM 789 N N . GLU A 1 102 ? -13.115 12.657 -6.365 1.00 69.62 102 GLU A N 1
ATOM 790 C CA . GLU A 1 102 ? -12.537 13.948 -5.976 1.00 69.62 102 GLU A CA 1
ATOM 791 C C . GLU A 1 102 ? -11.082 13.796 -5.531 1.00 69.62 102 GLU A C 1
ATOM 793 O O . GLU A 1 102 ? -10.214 14.508 -6.037 1.00 69.62 102 GLU A O 1
ATOM 798 N N . ASP A 1 103 ? -10.799 12.797 -4.693 1.00 71.88 103 ASP A N 1
ATOM 799 C CA . ASP A 1 103 ? -9.452 12.422 -4.265 1.00 71.88 103 ASP A CA 1
ATOM 800 C C . ASP A 1 103 ? -8.582 12.091 -5.477 1.00 71.88 103 ASP A C 1
ATOM 802 O O . ASP A 1 103 ? -7.466 12.590 -5.601 1.00 71.88 103 ASP A O 1
ATOM 806 N N . ARG A 1 104 ? -9.101 11.294 -6.422 1.00 72.12 104 ARG A N 1
ATOM 807 C CA . ARG A 1 104 ? -8.382 10.958 -7.662 1.00 72.12 104 ARG A CA 1
ATOM 808 C C . ARG A 1 104 ? -8.070 12.191 -8.494 1.00 72.12 104 ARG A C 1
ATOM 810 O O . ARG A 1 104 ? -6.966 12.297 -9.016 1.00 72.12 104 ARG A O 1
ATOM 817 N N . ARG A 1 105 ? -9.010 13.133 -8.602 1.00 73.12 105 ARG A N 1
ATOM 818 C CA . ARG A 1 105 ? -8.797 14.390 -9.330 1.00 73.12 105 ARG A CA 1
ATOM 819 C C . ARG A 1 105 ? -7.751 15.263 -8.636 1.00 73.12 105 ARG A C 1
ATOM 821 O O . ARG A 1 105 ? -6.907 15.834 -9.317 1.00 73.12 105 ARG A O 1
ATOM 828 N N . ALA A 1 106 ? -7.788 15.370 -7.310 1.00 74.69 106 ALA A N 1
ATOM 829 C CA . ALA A 1 106 ? -6.796 16.121 -6.544 1.00 74.69 106 ALA A CA 1
ATOM 830 C C . ALA A 1 106 ? -5.395 15.500 -6.669 1.00 74.69 106 ALA A C 1
ATOM 832 O O . ALA A 1 106 ? -4.428 16.209 -6.938 1.00 74.69 106 ALA A O 1
ATOM 833 N N . LEU A 1 107 ? -5.297 14.172 -6.563 1.00 74.38 107 LEU A N 1
ATOM 834 C CA . LEU A 1 107 ? -4.047 13.435 -6.750 1.00 74.38 107 LEU A CA 1
ATOM 835 C C . LEU A 1 107 ? -3.516 13.564 -8.181 1.00 74.38 107 LEU A C 1
ATOM 837 O O . LEU A 1 107 ? -2.319 13.751 -8.356 1.00 74.38 107 LEU A O 1
ATOM 841 N N . ALA A 1 108 ? -4.389 13.535 -9.191 1.00 71.62 108 ALA A N 1
ATOM 842 C CA . ALA A 1 108 ? -3.999 13.748 -10.583 1.00 71.62 108 ALA A CA 1
ATOM 843 C C . ALA A 1 108 ? -3.468 15.170 -10.829 1.00 71.62 108 ALA A C 1
ATOM 845 O O . ALA A 1 108 ? -2.522 15.335 -11.588 1.00 71.62 108 ALA A O 1
ATOM 846 N N . ARG A 1 109 ? -4.019 16.196 -10.161 1.00 74.00 109 ARG A N 1
ATOM 847 C CA . ARG A 1 109 ? -3.467 17.563 -10.226 1.00 74.00 109 ARG A CA 1
ATOM 848 C C . ARG A 1 109 ? -2.080 17.642 -9.593 1.00 74.00 109 ARG A C 1
ATOM 850 O O . ARG A 1 109 ? -1.197 18.243 -10.186 1.00 74.00 109 ARG A O 1
ATOM 857 N N . LEU A 1 110 ? -1.893 17.030 -8.420 1.00 71.81 110 LEU A N 1
ATOM 858 C CA . LEU A 1 110 ? -0.589 16.976 -7.747 1.00 71.81 110 LEU A CA 1
ATOM 859 C C . LEU A 1 110 ? 0.453 16.239 -8.592 1.00 71.81 110 LEU A C 1
ATOM 861 O O . LEU A 1 110 ? 1.580 16.704 -8.700 1.00 71.81 110 LEU A O 1
ATOM 865 N N . ALA A 1 111 ? 0.053 15.126 -9.207 1.00 67.69 111 ALA A N 1
ATOM 866 C CA . ALA A 1 111 ? 0.871 14.395 -10.160 1.00 67.69 111 ALA A CA 1
ATOM 867 C C . ALA A 1 111 ? 1.229 15.287 -11.365 1.00 67.69 111 ALA A C 1
ATOM 869 O O . ALA A 1 111 ? 2.403 15.493 -11.636 1.00 67.69 111 ALA A O 1
ATOM 870 N N . GLY A 1 112 ? 0.246 15.917 -12.015 1.00 62.75 112 GLY A N 1
ATOM 871 C CA . GLY A 1 112 ? 0.476 16.797 -13.169 1.00 62.75 112 GLY A CA 1
ATOM 872 C C . GLY A 1 112 ? 1.326 18.040 -12.870 1.00 62.75 112 GLY A C 1
ATOM 873 O O . GLY A 1 112 ? 2.051 18.512 -13.736 1.00 62.75 112 GLY A O 1
ATOM 874 N N . SER A 1 113 ? 1.304 18.575 -11.644 1.00 63.03 113 SER A N 1
ATOM 875 C CA . SER A 1 113 ? 2.191 19.685 -11.260 1.00 63.03 113 SER A CA 1
ATOM 876 C C . SER A 1 113 ? 3.671 19.293 -11.211 1.00 63.03 113 SER A C 1
ATOM 878 O O . SER A 1 113 ? 4.515 20.169 -11.379 1.00 63.03 113 SER A O 1
ATOM 880 N N . ALA A 1 114 ? 3.994 18.012 -11.012 1.00 58.00 114 ALA A N 1
ATOM 881 C CA . ALA A 1 114 ? 5.369 17.523 -11.065 1.00 58.00 114 ALA A CA 1
ATOM 882 C C . ALA A 1 114 ? 5.880 17.343 -12.512 1.00 58.00 114 ALA A C 1
ATOM 884 O O . ALA A 1 114 ? 7.089 17.372 -12.723 1.00 58.00 114 ALA A O 1
ATOM 885 N N . GLU A 1 115 ? 4.994 17.260 -13.522 1.00 55.66 115 GLU A N 1
ATOM 886 C CA . GLU A 1 115 ? 5.386 17.154 -14.946 1.00 55.66 115 GLU A CA 1
ATOM 887 C C . GLU A 1 115 ? 6.135 18.413 -15.408 1.00 55.66 115 GLU A C 1
ATOM 889 O O . GLU A 1 115 ? 7.018 18.351 -16.261 1.00 55.66 115 GLU A O 1
ATOM 894 N N . GLY A 1 116 ? 5.842 19.561 -14.786 1.00 50.81 116 GLY A N 1
ATOM 895 C CA . GLY A 1 116 ? 6.525 20.828 -15.046 1.00 50.81 116 GLY A CA 1
ATOM 896 C C . GLY A 1 116 ? 7.985 20.887 -14.575 1.00 50.81 116 GLY A C 1
ATOM 897 O O . GLY A 1 116 ? 8.648 21.884 -14.851 1.00 50.81 116 GLY A O 1
ATOM 898 N N . CYS A 1 117 ? 8.491 19.865 -13.871 1.00 54.44 117 CYS A N 1
ATOM 899 C CA . CYS A 1 117 ? 9.866 19.824 -13.359 1.00 54.44 117 CYS A CA 1
ATOM 900 C C . CYS A 1 117 ? 10.883 19.149 -14.307 1.00 54.44 117 CYS A C 1
ATOM 902 O O . CYS A 1 117 ? 12.079 19.280 -14.063 1.00 54.44 117 CYS A O 1
ATOM 904 N N . GLY A 1 118 ? 10.434 18.515 -15.401 1.00 52.62 118 GLY A N 1
ATOM 905 C CA . GLY A 1 118 ? 11.279 18.003 -16.493 1.00 52.62 118 GLY A CA 1
ATOM 906 C C . GLY A 1 118 ? 12.013 16.665 -16.255 1.00 52.62 118 GLY A C 1
ATOM 907 O O . GLY A 1 118 ? 12.239 16.238 -15.125 1.00 52.62 118 GLY A O 1
ATOM 908 N N . GLY A 1 119 ? 12.411 16.025 -17.368 1.00 57.62 119 GLY A N 1
ATOM 909 C CA . GLY A 1 119 ? 13.589 15.149 -17.470 1.00 57.62 119 GLY A CA 1
ATOM 910 C C . GLY A 1 119 ? 13.397 13.633 -17.372 1.00 57.62 119 GLY A C 1
ATOM 911 O O . GLY A 1 119 ? 13.440 12.939 -18.379 1.00 57.62 119 GLY A O 1
ATOM 912 N N . ASP A 1 120 ? 13.227 13.113 -16.158 1.00 57.19 120 ASP A N 1
ATOM 913 C CA . ASP A 1 120 ? 13.559 11.706 -15.840 1.00 57.19 120 ASP A CA 1
ATOM 914 C C . ASP A 1 120 ? 12.511 10.980 -14.983 1.00 57.19 120 ASP A C 1
ATOM 916 O O . ASP A 1 120 ? 12.721 9.852 -14.513 1.00 57.19 120 ASP A O 1
ATOM 920 N N . VAL A 1 121 ? 11.393 11.649 -14.722 1.00 55.88 121 VAL A N 1
ATOM 921 C CA . VAL A 1 121 ? 10.347 11.173 -13.819 1.00 55.88 121 VAL A CA 1
ATOM 922 C C . VAL A 1 121 ? 9.104 10.871 -14.644 1.00 55.88 121 VAL A C 1
ATOM 924 O O . VAL A 1 121 ? 8.632 11.731 -15.390 1.00 55.88 121 VAL A O 1
ATOM 927 N N . GLN A 1 122 ? 8.609 9.634 -14.566 1.00 62.16 122 GLN A N 1
ATOM 928 C CA . GLN A 1 122 ? 7.419 9.236 -15.309 1.00 62.16 122 GLN A CA 1
ATOM 929 C C . GLN A 1 122 ? 6.197 9.181 -14.417 1.00 62.16 122 GLN A C 1
ATOM 931 O O . GLN A 1 122 ? 5.914 8.202 -13.714 1.00 62.16 122 GLN A O 1
ATOM 936 N N . ILE A 1 123 ? 5.414 10.236 -14.558 1.00 57.62 123 ILE A N 1
ATOM 937 C CA . ILE A 1 123 ? 4.301 10.496 -13.678 1.00 57.62 123 ILE A CA 1
ATOM 938 C C . ILE A 1 123 ? 3.155 9.565 -14.054 1.00 57.62 123 ILE A C 1
ATOM 940 O O . ILE A 1 123 ? 2.677 9.547 -15.189 1.00 57.62 123 ILE A O 1
ATOM 944 N N . TYR A 1 124 ? 2.601 8.863 -13.065 1.00 53.88 124 TYR A N 1
ATOM 945 C CA . TYR A 1 124 ? 1.334 8.139 -13.224 1.00 53.88 124 TYR A CA 1
ATOM 946 C C . TYR A 1 124 ? 0.130 9.086 -13.464 1.00 53.88 124 TYR A C 1
ATOM 948 O O . TYR A 1 124 ? -1.018 8.636 -13.456 1.00 53.88 124 TYR A O 1
ATOM 956 N N . GLY A 1 125 ? 0.361 10.391 -13.668 1.00 46.06 125 GLY A N 1
ATOM 957 C CA . GLY A 1 125 ? -0.640 11.447 -13.832 1.00 46.06 125 GLY A CA 1
ATOM 958 C C . GLY A 1 125 ? -1.574 11.217 -15.019 1.00 46.06 125 GLY A C 1
ATOM 959 O O . GLY A 1 125 ? -2.782 11.434 -14.895 1.00 46.06 125 GLY A O 1
ATOM 960 N N . SER A 1 126 ? -1.065 10.649 -16.115 1.00 45.47 126 SER A N 1
ATOM 961 C CA . SER A 1 126 ? -1.870 10.269 -17.286 1.00 45.47 126 SER A CA 1
ATOM 962 C C . SER A 1 126 ? -2.765 9.038 -17.050 1.00 45.47 126 SER A C 1
ATOM 964 O O . SER A 1 126 ? -3.689 8.778 -17.821 1.00 45.47 126 SER A O 1
ATOM 966 N N . LEU A 1 127 ? -2.565 8.304 -15.945 1.00 57.22 127 LEU A N 1
ATOM 967 C CA . LEU A 1 127 ? -3.265 7.065 -15.592 1.00 57.22 127 LEU A CA 1
ATOM 968 C C . LEU A 1 127 ? -3.905 7.167 -14.195 1.00 57.22 127 LEU A C 1
ATOM 970 O O . LEU A 1 127 ? -3.661 6.342 -13.315 1.00 57.22 127 LEU A O 1
ATOM 974 N N . SER A 1 128 ? -4.791 8.149 -13.990 1.00 59.75 128 SER A N 1
ATOM 975 C CA . SER A 1 128 ? -5.544 8.357 -12.729 1.00 59.75 128 SER A CA 1
ATOM 976 C C . SER A 1 128 ? -6.283 7.110 -12.193 1.00 59.75 128 SER A C 1
ATOM 978 O O . SER A 1 128 ? -6.572 6.999 -10.995 1.00 59.75 128 SER A O 1
ATOM 980 N N . SER A 1 129 ? -6.563 6.129 -13.060 1.00 63.75 129 SER A N 1
ATOM 981 C CA . SER A 1 129 ? -7.117 4.823 -12.690 1.00 63.75 129 SER A CA 1
ATOM 982 C C . SER A 1 129 ? -6.143 3.958 -11.876 1.00 63.75 129 SER A C 1
ATOM 984 O O . SER A 1 129 ? -6.584 3.092 -11.120 1.00 63.75 129 SER A O 1
ATOM 986 N N . ARG A 1 130 ? -4.835 4.216 -11.969 1.00 71.44 130 ARG A N 1
ATOM 987 C CA . ARG A 1 130 ? -3.766 3.461 -11.302 1.00 71.44 130 ARG A CA 1
ATOM 988 C C . ARG A 1 130 ? -3.318 4.068 -9.982 1.00 71.44 130 ARG A C 1
ATOM 990 O O . ARG A 1 130 ? -2.702 3.356 -9.194 1.00 71.44 130 ARG A O 1
ATOM 997 N N . LEU A 1 131 ? -3.667 5.323 -9.700 1.00 78.19 131 LEU A N 1
ATOM 998 C CA . LEU A 1 131 ? -3.444 5.925 -8.387 1.00 78.19 131 LEU A CA 1
ATOM 999 C C . LEU A 1 131 ? -4.257 5.159 -7.342 1.00 78.19 131 LEU A C 1
ATOM 1001 O O . LEU A 1 131 ? -5.488 5.097 -7.404 1.00 78.19 131 LEU A O 1
ATOM 1005 N N . HIS A 1 132 ? -3.555 4.539 -6.401 1.00 82.38 132 HIS A N 1
ATOM 1006 C CA . HIS A 1 132 ? -4.162 3.768 -5.329 1.00 82.38 132 HIS A CA 1
ATOM 1007 C C . HIS A 1 132 ? -3.297 3.802 -4.076 1.00 82.38 132 HIS A C 1
ATOM 1009 O O . HIS A 1 132 ? -2.111 4.127 -4.108 1.00 82.38 132 HIS A O 1
ATOM 1015 N N . ARG A 1 133 ? -3.922 3.424 -2.964 1.00 86.88 133 ARG A N 1
ATOM 1016 C CA . ARG A 1 133 ? -3.266 3.208 -1.681 1.00 86.88 133 ARG A CA 1
ATOM 1017 C C . ARG A 1 133 ? -3.307 1.723 -1.358 1.00 86.88 133 ARG A C 1
ATOM 1019 O O . ARG A 1 133 ? -4.394 1.158 -1.221 1.00 86.88 133 ARG A O 1
ATOM 1026 N N . SER A 1 134 ? -2.144 1.105 -1.210 1.00 87.81 134 SER A N 1
ATOM 1027 C CA . SER A 1 134 ? -2.040 -0.273 -0.726 1.00 87.81 134 SER A CA 1
ATOM 1028 C C . SER A 1 134 ? -2.327 -0.314 0.773 1.00 87.81 134 SER A C 1
ATOM 1030 O O . SER A 1 134 ? -1.653 0.352 1.559 1.00 87.81 134 SER A O 1
ATOM 1032 N N . VAL A 1 135 ? -3.347 -1.080 1.163 1.00 90.38 135 VAL A N 1
ATOM 1033 C CA . VAL A 1 135 ? -3.714 -1.303 2.570 1.00 90.38 135 VAL A CA 1
ATOM 1034 C C . VAL A 1 135 ? -2.955 -2.497 3.124 1.00 90.38 135 VAL A C 1
ATOM 1036 O O . VAL A 1 135 ? -2.333 -2.412 4.182 1.00 90.38 135 VAL A O 1
ATOM 1039 N N . LEU A 1 136 ? -2.973 -3.598 2.379 1.00 91.19 136 LEU A N 1
ATOM 1040 C CA . LEU A 1 136 ? -2.285 -4.831 2.720 1.00 91.19 136 LEU A CA 1
ATOM 1041 C C . LEU A 1 136 ? -1.662 -5.413 1.455 1.00 91.19 136 LEU A C 1
ATOM 1043 O O . LEU A 1 136 ? -2.346 -5.562 0.447 1.00 91.19 136 LEU A O 1
ATOM 1047 N N . GLU A 1 137 ? -0.383 -5.757 1.512 1.00 91.62 137 GLU A N 1
ATOM 1048 C CA . GLU A 1 137 ? 0.251 -6.601 0.502 1.00 91.62 137 GLU A CA 1
ATOM 1049 C C . GLU A 1 137 ? 0.218 -8.037 1.014 1.00 91.62 137 GLU A C 1
ATOM 1051 O O . GLU A 1 137 ? 0.714 -8.315 2.102 1.00 91.62 137 GLU A O 1
ATOM 1056 N N . ILE A 1 138 ? -0.426 -8.920 0.256 1.00 92.56 138 ILE A N 1
ATOM 1057 C CA . ILE A 1 138 ? -0.568 -10.340 0.585 1.00 92.56 138 ILE A CA 1
ATOM 1058 C C . ILE A 1 138 ? 0.674 -11.099 0.130 1.00 92.56 138 ILE A C 1
ATOM 1060 O O . ILE A 1 138 ? 1.194 -11.918 0.885 1.00 92.56 138 ILE A O 1
ATOM 1064 N N . SER A 1 139 ? 1.144 -10.794 -1.083 1.00 93.38 139 SER A N 1
ATOM 1065 C CA . SER A 1 139 ? 2.324 -11.421 -1.665 1.00 93.38 139 SER A CA 1
ATOM 1066 C C . SER A 1 139 ? 3.168 -10.430 -2.457 1.00 93.38 139 SER A C 1
ATOM 1068 O O . SER A 1 139 ? 2.612 -9.601 -3.188 1.00 93.38 139 SER A O 1
ATOM 1070 N N . HIS A 1 140 ? 4.489 -10.517 -2.298 1.00 93.00 140 HIS A N 1
ATOM 1071 C CA . HIS A 1 140 ? 5.458 -9.591 -2.874 1.00 93.00 140 HIS A CA 1
ATOM 1072 C C . HIS A 1 140 ? 6.374 -10.265 -3.902 1.00 93.00 140 HIS A C 1
ATOM 1074 O O . HIS A 1 140 ? 7.120 -11.173 -3.553 1.00 93.00 140 HIS A O 1
ATOM 1080 N N . ARG A 1 141 ? 6.403 -9.746 -5.138 1.00 91.75 141 ARG A N 1
ATOM 1081 C CA . ARG A 1 141 ? 7.371 -10.112 -6.193 1.00 91.75 141 ARG A CA 1
ATOM 1082 C C . ARG A 1 141 ? 7.409 -11.602 -6.541 1.00 91.75 141 ARG A C 1
ATOM 1084 O O . ARG A 1 141 ? 8.427 -12.271 -6.385 1.00 91.75 141 ARG A O 1
ATOM 1091 N N . HIS A 1 142 ? 6.319 -12.088 -7.125 1.00 94.25 142 HIS A N 1
ATOM 1092 C CA . HIS A 1 142 ? 6.233 -13.449 -7.664 1.00 94.25 142 HIS A CA 1
ATOM 1093 C C . HIS A 1 142 ? 5.665 -13.478 -9.085 1.00 94.25 142 HIS A C 1
ATOM 1095 O O . HIS A 1 142 ? 5.024 -12.513 -9.501 1.00 94.25 142 HIS A O 1
ATOM 1101 N N . PRO A 1 143 ? 5.841 -14.589 -9.822 1.00 95.12 143 PRO A N 1
ATOM 1102 C CA . PRO A 1 143 ? 5.099 -14.844 -11.051 1.00 95.12 143 PRO A CA 1
ATOM 1103 C C . PRO A 1 143 ? 3.585 -14.877 -10.808 1.00 95.12 143 PRO A C 1
ATOM 1105 O O . PRO A 1 143 ? 3.107 -15.273 -9.740 1.00 95.12 143 PRO A O 1
ATOM 1108 N N . MET A 1 144 ? 2.795 -14.547 -11.826 1.00 94.44 144 MET A N 1
ATOM 1109 C CA . MET A 1 144 ? 1.332 -14.548 -11.738 1.00 94.44 144 MET A CA 1
ATOM 1110 C C . MET A 1 144 ? 0.745 -15.925 -11.423 1.00 94.44 144 MET A C 1
ATOM 1112 O O . MET A 1 144 ? -0.313 -16.000 -10.802 1.00 94.44 144 MET A O 1
ATOM 1116 N N . THR A 1 145 ? 1.413 -17.019 -11.796 1.00 96.12 145 THR A N 1
ATOM 1117 C CA . THR A 1 145 ? 1.002 -18.385 -11.426 1.00 96.12 145 THR A CA 1
ATOM 1118 C C . THR A 1 145 ? 0.964 -18.576 -9.908 1.00 96.12 145 THR A C 1
ATOM 1120 O O . THR A 1 145 ? 0.005 -19.142 -9.383 1.00 96.12 145 THR A O 1
ATOM 1123 N N . HIS A 1 146 ? 1.944 -18.025 -9.190 1.00 95.75 146 HIS A N 1
ATOM 1124 C CA . HIS A 1 146 ? 1.979 -18.022 -7.730 1.00 95.75 146 HIS A CA 1
ATOM 1125 C C . HIS A 1 146 ? 0.847 -17.169 -7.144 1.00 95.75 146 HIS A C 1
ATOM 1127 O O . HIS A 1 146 ? 0.112 -17.628 -6.271 1.00 95.75 146 HIS A O 1
ATOM 1133 N N . LEU A 1 147 ? 0.640 -15.955 -7.667 1.00 95.31 147 LEU A N 1
ATOM 1134 C CA . LEU A 1 147 ? -0.425 -15.066 -7.186 1.00 95.31 147 LEU A CA 1
ATOM 1135 C C . LEU A 1 147 ? -1.825 -15.651 -7.429 1.00 95.31 147 LEU A C 1
ATOM 1137 O O . LEU A 1 147 ? -2.697 -15.548 -6.568 1.00 95.31 147 LEU A O 1
ATOM 1141 N N . LYS A 1 148 ? -2.037 -16.321 -8.569 1.00 95.81 148 LYS A N 1
ATOM 1142 C CA . LYS A 1 148 ? -3.272 -17.058 -8.885 1.00 95.81 148 LYS A CA 1
ATOM 1143 C C . LYS A 1 148 ? -3.488 -18.232 -7.920 1.00 95.81 148 LYS A C 1
ATOM 1145 O O . LYS A 1 148 ? -4.625 -18.475 -7.511 1.00 95.81 148 LYS A O 1
ATOM 1150 N N . ALA A 1 149 ? -2.423 -18.930 -7.518 1.00 95.88 149 ALA A N 1
ATOM 1151 C CA . ALA A 1 149 ? -2.500 -19.993 -6.516 1.00 95.88 149 ALA A CA 1
ATOM 1152 C C . ALA A 1 149 ? -2.886 -19.442 -5.133 1.00 95.88 149 ALA A C 1
ATOM 1154 O O . ALA A 1 149 ? -3.803 -19.975 -4.510 1.00 95.88 149 ALA A O 1
ATOM 1155 N N . ILE A 1 150 ? -2.278 -18.330 -4.699 1.00 95.69 150 ILE A N 1
ATOM 1156 C CA . ILE A 1 150 ? -2.663 -17.628 -3.463 1.00 95.69 150 ILE A CA 1
ATOM 1157 C C . ILE A 1 150 ? -4.129 -17.194 -3.523 1.00 95.69 150 ILE A C 1
ATOM 1159 O O . ILE A 1 150 ? -4.889 -17.489 -2.605 1.00 95.69 150 ILE A O 1
ATOM 1163 N N . TYR A 1 151 ? -4.552 -16.542 -4.610 1.00 95.56 151 TYR A N 1
ATOM 1164 C CA . TYR A 1 151 ? -5.943 -16.126 -4.799 1.00 95.56 151 TYR A CA 1
ATOM 1165 C C . TYR A 1 151 ? -6.913 -17.307 -4.664 1.00 95.56 151 TYR A C 1
ATOM 1167 O O . TYR A 1 151 ? -7.922 -17.213 -3.963 1.00 95.56 151 TYR A O 1
ATOM 1175 N N . SER A 1 152 ? -6.581 -18.435 -5.298 1.00 96.38 152 SER A N 1
ATOM 1176 C CA . SER A 1 152 ? -7.389 -19.656 -5.251 1.00 96.38 152 SER A CA 1
ATOM 1177 C C . SER A 1 152 ? -7.444 -20.251 -3.843 1.00 96.38 152 SER A C 1
ATOM 1179 O O . SER A 1 152 ? -8.518 -20.648 -3.399 1.00 96.38 152 SER A O 1
ATOM 1181 N N . GLN A 1 153 ? -6.319 -20.265 -3.121 1.00 95.88 153 GLN A N 1
ATOM 1182 C CA . GLN A 1 153 ? -6.244 -20.746 -1.740 1.00 95.88 153 GLN A CA 1
ATOM 1183 C C . GLN A 1 153 ? -7.048 -19.866 -0.774 1.00 95.88 153 GLN A C 1
ATOM 1185 O O . GLN A 1 153 ? -7.727 -20.387 0.106 1.00 95.88 153 GLN A O 1
ATOM 1190 N N . MET A 1 154 ? -6.985 -18.539 -0.926 1.00 96.19 154 MET A N 1
ATOM 1191 C CA . MET A 1 154 ? -7.770 -17.618 -0.099 1.00 96.19 154 MET A CA 1
ATOM 1192 C C . MET A 1 154 ? -9.270 -17.784 -0.328 1.00 96.19 154 MET A C 1
ATOM 1194 O O . MET A 1 154 ? -10.050 -17.681 0.616 1.00 96.19 154 MET A O 1
ATOM 1198 N N . GLY A 1 155 ? -9.664 -18.053 -1.572 1.00 96.38 155 GLY A N 1
ATOM 1199 C CA . GLY A 1 155 ? -11.057 -18.202 -1.956 1.00 96.38 155 GLY A CA 1
ATOM 1200 C C . GLY A 1 155 ? -11.785 -16.860 -2.067 1.00 96.38 155 GLY A C 1
ATOM 1201 O O . GLY A 1 155 ? -11.485 -15.870 -1.393 1.00 96.38 155 GLY A O 1
ATOM 1202 N N . THR A 1 156 ? -12.783 -16.821 -2.951 1.00 95.81 156 THR A N 1
ATOM 1203 C CA . THR A 1 156 ? -13.498 -15.574 -3.266 1.00 95.81 156 THR A CA 1
ATOM 1204 C C . THR A 1 156 ? -14.311 -15.030 -2.091 1.00 95.81 156 THR A C 1
ATOM 1206 O O . THR A 1 156 ? -14.455 -13.815 -1.971 1.00 95.81 156 THR A O 1
ATOM 1209 N N . ASP A 1 157 ? -14.800 -15.897 -1.203 1.00 97.06 157 ASP A N 1
ATOM 1210 C CA . ASP A 1 157 ? -15.626 -15.491 -0.065 1.00 97.06 157 ASP A CA 1
ATOM 1211 C C . ASP A 1 157 ? -14.823 -14.739 0.992 1.00 97.06 157 ASP A C 1
ATOM 1213 O O . ASP A 1 157 ? -15.230 -13.647 1.392 1.00 97.06 157 ASP A O 1
ATOM 1217 N N . LEU A 1 158 ? -13.643 -15.245 1.366 1.00 96.50 158 LEU A N 1
ATOM 1218 C CA . LEU A 1 158 ? -12.748 -14.542 2.285 1.00 96.50 158 LEU A CA 1
ATOM 1219 C C . LEU A 1 158 ? -12.269 -13.222 1.678 1.00 96.50 158 LEU A C 1
ATOM 1221 O O . LEU A 1 158 ? -12.283 -12.194 2.348 1.00 96.50 158 LEU A O 1
ATOM 1225 N N . LEU A 1 159 ? -11.883 -13.217 0.399 1.00 95.44 159 LEU A N 1
ATOM 1226 C CA . LEU A 1 159 ? -11.463 -11.987 -0.276 1.00 95.44 159 LEU A CA 1
ATOM 1227 C C . LEU A 1 159 ? -12.584 -10.942 -0.289 1.00 95.44 159 LEU A C 1
ATOM 1229 O O . LEU A 1 159 ? -12.337 -9.768 -0.018 1.00 95.44 159 LEU A O 1
ATOM 1233 N N . ARG A 1 160 ? -13.828 -11.358 -0.546 1.00 95.62 160 ARG A N 1
ATOM 1234 C CA . ARG A 1 160 ? -14.997 -10.473 -0.488 1.00 95.62 160 ARG A CA 1
ATOM 1235 C C . ARG A 1 160 ? -15.247 -9.959 0.929 1.00 95.62 160 ARG A C 1
ATOM 1237 O O . ARG A 1 160 ? -15.520 -8.773 1.095 1.00 95.62 160 ARG A O 1
ATOM 1244 N N . GLU A 1 161 ? -15.122 -10.815 1.941 1.00 95.88 161 GLU A N 1
ATOM 1245 C CA . GLU A 1 161 ? -15.213 -10.429 3.354 1.00 95.88 161 GLU A CA 1
ATOM 1246 C C . GLU A 1 161 ? -14.166 -9.358 3.696 1.00 95.88 161 GLU A C 1
ATOM 1248 O O . GLU A 1 161 ? -14.513 -8.305 4.228 1.00 95.88 161 GLU A O 1
ATOM 1253 N N . MET A 1 162 ? -12.904 -9.578 3.318 1.00 95.19 162 MET A N 1
ATOM 1254 C CA . MET A 1 162 ? -11.796 -8.642 3.538 1.00 95.19 162 MET A CA 1
ATOM 1255 C C . MET A 1 162 ? -12.020 -7.297 2.842 1.00 95.19 162 MET A C 1
ATOM 1257 O O . MET A 1 162 ? -11.805 -6.247 3.445 1.00 95.19 162 MET A O 1
ATOM 1261 N N . LEU A 1 163 ? -12.474 -7.308 1.586 1.00 93.31 163 LEU A N 1
ATOM 1262 C CA . LEU A 1 163 ? -12.747 -6.085 0.824 1.00 93.31 163 LEU A CA 1
ATOM 1263 C C . LEU A 1 163 ? -13.915 -5.280 1.413 1.00 93.31 163 LEU A C 1
ATOM 1265 O O . LEU A 1 163 ? -13.879 -4.050 1.403 1.00 93.31 163 LEU A O 1
ATOM 1269 N N . ASN A 1 164 ? -14.924 -5.958 1.964 1.00 93.06 164 ASN A N 1
ATOM 1270 C CA . ASN A 1 164 ? -16.081 -5.318 2.592 1.00 93.06 164 ASN A CA 1
ATOM 1271 C C . ASN A 1 164 ? -15.831 -4.905 4.049 1.00 93.06 164 ASN A C 1
ATOM 1273 O O . ASN A 1 164 ? -16.579 -4.087 4.590 1.00 93.06 164 ASN A O 1
ATOM 1277 N N . TYR A 1 165 ? -14.785 -5.436 4.685 1.00 93.19 165 TYR A N 1
ATOM 1278 C CA . TYR A 1 165 ? -14.507 -5.248 6.106 1.00 93.19 165 TYR A CA 1
ATOM 1279 C C . TYR A 1 165 ? -14.494 -3.773 6.556 1.00 93.19 165 TYR A C 1
ATOM 1281 O O . TYR A 1 165 ? -15.187 -3.454 7.526 1.00 93.19 165 TYR A O 1
ATOM 1289 N N . PRO A 1 166 ? -13.840 -2.824 5.844 1.00 90.25 166 PRO A N 1
ATOM 1290 C CA . PRO A 1 166 ? -13.890 -1.411 6.227 1.00 90.25 166 PRO A CA 1
ATOM 1291 C C . PRO A 1 166 ? -15.312 -0.824 6.245 1.00 90.25 166 PRO A C 1
ATOM 1293 O O . PRO A 1 166 ? -15.633 -0.003 7.103 1.00 90.25 166 PRO A O 1
ATOM 1296 N N . ALA A 1 167 ? -16.175 -1.235 5.309 1.00 88.38 167 ALA A N 1
ATOM 1297 C CA . ALA A 1 167 ? -17.552 -0.751 5.220 1.00 88.38 167 ALA A CA 1
ATOM 1298 C C . ALA A 1 167 ? -18.434 -1.332 6.338 1.00 88.38 167 ALA A C 1
ATOM 1300 O O . ALA A 1 167 ? -19.247 -0.614 6.926 1.00 88.38 167 ALA A O 1
ATOM 1301 N N . VAL A 1 168 ? -18.228 -2.607 6.680 1.00 90.00 168 VAL A N 1
ATOM 1302 C CA . VAL A 1 168 ? -18.898 -3.265 7.813 1.00 90.00 168 VAL A CA 1
ATOM 1303 C C . VAL A 1 168 ? -18.536 -2.565 9.125 1.00 90.00 168 VAL A C 1
ATOM 1305 O O . VAL A 1 168 ? -19.418 -2.206 9.905 1.00 90.00 168 VAL A O 1
ATOM 1308 N N . LEU A 1 169 ? -17.251 -2.275 9.344 1.00 89.25 169 LEU A N 1
ATOM 1309 C CA . LEU A 1 169 ? -16.791 -1.544 10.528 1.00 89.25 169 LEU A CA 1
ATOM 1310 C C . LEU A 1 169 ? -17.385 -0.133 10.640 1.00 89.25 169 LEU A C 1
ATOM 1312 O O . LEU A 1 169 ? -17.701 0.319 11.743 1.00 89.25 169 LEU A O 1
ATOM 1316 N N . ALA A 1 170 ? -17.568 0.550 9.508 1.00 85.19 170 ALA A N 1
ATOM 1317 C CA . ALA A 1 170 ? -18.125 1.898 9.468 1.00 85.19 170 ALA A CA 1
ATOM 1318 C C . ALA A 1 170 ? -19.639 1.956 9.746 1.00 85.19 170 ALA A C 1
ATOM 1320 O O . ALA A 1 170 ? -20.142 3.026 10.085 1.00 85.19 170 ALA A O 1
ATOM 1321 N N . THR A 1 171 ? -20.361 0.842 9.591 1.00 85.12 171 THR A N 1
ATOM 1322 C CA . THR A 1 171 ? -21.830 0.771 9.726 1.00 85.12 171 THR A CA 1
ATOM 1323 C C . THR A 1 171 ? -22.302 0.012 10.971 1.00 85.12 171 THR A C 1
ATOM 1325 O O . THR A 1 171 ? -23.462 0.144 11.353 1.00 85.12 171 THR A O 1
ATOM 1328 N N . GLY A 1 172 ? -21.419 -0.740 11.638 1.00 79.19 172 GLY A N 1
ATOM 1329 C CA . GLY A 1 172 ? -21.731 -1.480 12.864 1.00 79.19 172 GLY A CA 1
ATOM 1330 C C . GLY A 1 172 ? -21.874 -0.623 14.133 1.00 79.19 172 GLY A C 1
ATOM 1331 O O . GLY A 1 172 ? -21.574 0.575 14.161 1.00 79.19 172 GLY A O 1
ATOM 1332 N N . SER A 1 173 ? -22.298 -1.263 15.230 1.00 68.88 173 SER A N 1
ATOM 1333 C CA . SER A 1 173 ? -22.363 -0.639 16.558 1.00 68.88 173 SER A CA 1
ATOM 1334 C C . SER A 1 173 ? -20.961 -0.242 17.035 1.00 68.88 173 SER A C 1
ATOM 1336 O O . SER A 1 173 ? -20.077 -1.093 17.137 1.00 68.88 173 SER A O 1
ATOM 1338 N N . GLY A 1 174 ? -20.754 1.041 17.336 1.00 72.06 174 GLY A N 1
ATOM 1339 C CA . GLY A 1 174 ? -19.441 1.574 17.718 1.00 72.06 174 GLY A CA 1
ATOM 1340 C C . GLY A 1 174 ? -18.547 1.995 16.546 1.00 72.06 174 GLY A C 1
ATOM 1341 O O . GLY A 1 174 ? -17.341 2.081 16.747 1.00 72.06 174 GLY A O 1
ATOM 1342 N N . GLN A 1 175 ? -19.130 2.215 15.354 1.00 75.88 175 GLN A N 1
ATOM 1343 C CA . GLN A 1 175 ? -18.550 2.836 14.147 1.00 75.88 175 GLN A CA 1
ATOM 1344 C C . GLN A 1 175 ? -17.026 3.020 14.182 1.00 75.88 175 GLN A C 1
ATOM 1346 O O . GLN A 1 175 ? -16.501 4.048 14.613 1.00 75.88 175 GLN A O 1
ATOM 1351 N N . LYS A 1 176 ? -16.305 2.020 13.677 1.00 85.19 176 LYS A N 1
ATOM 1352 C CA . LYS A 1 176 ? -14.845 2.037 13.600 1.00 85.19 176 LYS A CA 1
ATOM 1353 C C . LYS A 1 176 ? -14.429 2.532 12.221 1.00 85.19 176 LYS A C 1
ATOM 1355 O O . LYS A 1 176 ? -14.680 1.876 11.213 1.00 85.19 176 LYS A O 1
ATOM 1360 N N . ARG A 1 177 ? -13.795 3.704 12.161 1.00 86.19 177 ARG A N 1
ATOM 1361 C CA . ARG A 1 177 ? -13.301 4.296 10.912 1.00 86.19 177 ARG A 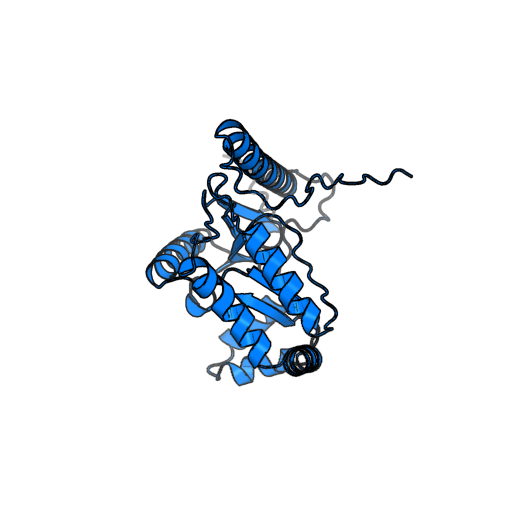CA 1
ATOM 1362 C C . ARG A 1 177 ? -11.811 4.569 11.008 1.00 86.19 177 ARG A C 1
ATOM 1364 O O . ARG A 1 177 ? -11.388 5.480 11.704 1.00 86.19 177 ARG A O 1
ATOM 1371 N N . ALA A 1 178 ? -11.037 3.812 10.238 1.00 89.56 178 ALA A N 1
ATOM 1372 C CA . ALA A 1 178 ? -9.622 4.081 10.042 1.00 89.56 178 ALA A CA 1
ATOM 1373 C C . ALA A 1 178 ? -9.447 5.329 9.165 1.00 89.56 178 ALA A C 1
ATOM 1375 O O . ALA A 1 178 ? -9.502 5.243 7.936 1.00 89.56 178 ALA A O 1
ATOM 1376 N N . ARG A 1 179 ? -9.249 6.493 9.790 1.00 88.50 179 ARG A N 1
ATOM 1377 C CA . ARG A 1 179 ? -8.964 7.737 9.071 1.00 88.50 179 ARG A CA 1
ATOM 1378 C C . ARG A 1 179 ? -7.459 7.956 8.940 1.00 88.50 179 ARG A C 1
ATOM 1380 O O . ARG A 1 179 ? -6.642 7.512 9.748 1.00 88.50 179 ARG A O 1
ATOM 1387 N N . LEU A 1 180 ? -7.104 8.619 7.850 1.00 89.75 180 LEU A N 1
ATOM 1388 C CA . LEU A 1 180 ? -5.747 9.010 7.505 1.00 89.75 180 LEU A CA 1
ATOM 1389 C C . LEU A 1 180 ? -5.754 10.519 7.281 1.00 89.75 180 LEU A C 1
ATOM 1391 O O . LEU A 1 180 ? -6.681 11.047 6.670 1.00 89.75 180 LEU A O 1
ATOM 1395 N N . GLY A 1 181 ? -4.733 11.203 7.776 1.00 88.81 181 GLY A N 1
ATOM 1396 C CA . GLY A 1 181 ? -4.629 12.653 7.720 1.00 88.81 181 GLY A CA 1
ATOM 1397 C C . GLY A 1 181 ? -3.199 13.125 7.505 1.00 88.81 181 GLY A C 1
ATOM 1398 O O . GLY A 1 181 ? -2.286 12.332 7.257 1.00 88.81 181 GLY A O 1
ATOM 1399 N N . LYS A 1 182 ? -3.034 14.449 7.602 1.00 89.62 182 LYS A N 1
ATOM 1400 C CA . LYS A 1 182 ? -1.760 15.165 7.456 1.00 89.62 182 LYS A CA 1
ATOM 1401 C C . LYS A 1 182 ? -0.987 14.737 6.191 1.00 89.62 182 LYS A C 1
ATOM 1403 O O . LYS A 1 182 ? 0.116 14.206 6.331 1.00 89.62 182 LYS A O 1
ATOM 1408 N N . PRO A 1 183 ? -1.543 14.931 4.978 1.00 89.19 183 PRO A N 1
ATOM 1409 C CA . P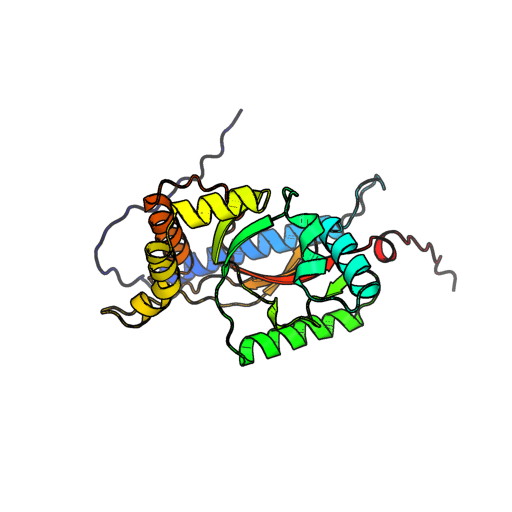RO A 1 183 ? -0.836 14.593 3.744 1.00 89.19 183 PRO A CA 1
ATOM 1410 C C . PRO A 1 183 ? 0.530 15.286 3.701 1.00 89.19 183 PRO A C 1
ATOM 1412 O O . PRO A 1 183 ? 0.652 16.451 4.079 1.00 89.19 183 PRO A O 1
ATOM 1415 N N . MET A 1 184 ? 1.557 14.563 3.266 1.00 89.12 184 MET A N 1
ATOM 1416 C CA . MET A 1 184 ? 2.923 15.070 3.159 1.00 89.12 184 MET A CA 1
ATOM 1417 C C . MET A 1 184 ? 3.586 14.498 1.914 1.00 89.12 184 MET A C 1
ATOM 1419 O O . MET A 1 184 ? 3.502 13.293 1.677 1.00 89.12 184 MET A O 1
ATOM 1423 N N . LEU A 1 185 ? 4.256 15.349 1.138 1.00 87.69 185 LEU A N 1
ATOM 1424 C CA . LEU A 1 185 ? 5.109 14.893 0.049 1.00 87.69 185 LEU A CA 1
ATOM 1425 C C . LEU A 1 185 ? 6.277 14.098 0.641 1.00 87.69 185 LEU A C 1
ATOM 1427 O O . LEU A 1 185 ? 6.984 14.581 1.526 1.00 87.69 185 LEU A O 1
ATOM 1431 N N . VAL A 1 186 ? 6.445 12.869 0.176 1.00 87.25 186 VAL A N 1
ATOM 1432 C CA . VAL A 1 186 ? 7.571 12.006 0.514 1.00 87.25 186 VAL A CA 1
ATOM 1433 C C . VAL A 1 186 ? 8.214 11.547 -0.780 1.00 87.25 186 VAL A C 1
ATOM 1435 O O . VAL A 1 186 ? 7.541 11.342 -1.785 1.00 87.25 186 VAL A O 1
ATOM 1438 N N . PHE A 1 187 ? 9.521 11.395 -0.757 1.00 87.44 187 PHE A N 1
ATOM 1439 C CA . PHE A 1 187 ? 10.282 10.908 -1.890 1.00 87.44 187 PHE A CA 1
ATOM 1440 C C . PHE A 1 187 ? 11.427 10.056 -1.364 1.00 87.44 187 PHE A C 1
ATOM 1442 O O . PHE A 1 187 ? 11.728 10.102 -0.174 1.00 87.44 187 PHE A O 1
ATOM 1449 N N . ASP A 1 188 ? 12.006 9.244 -2.230 1.00 86.25 188 ASP A N 1
ATOM 1450 C CA . ASP A 1 188 ? 13.255 8.529 -2.009 1.00 86.25 188 ASP A CA 1
ATOM 1451 C C . ASP A 1 188 ? 13.945 8.288 -3.344 1.00 86.25 188 ASP A C 1
ATOM 1453 O O . ASP A 1 188 ? 13.505 8.805 -4.367 1.00 86.25 188 ASP A O 1
ATOM 1457 N N . LYS A 1 189 ? 15.044 7.529 -3.352 1.00 85.38 189 LYS A N 1
ATOM 1458 C CA . LYS A 1 189 ? 15.786 7.254 -4.586 1.00 85.38 189 LYS A CA 1
ATOM 1459 C C . LYS A 1 189 ? 14.934 6.595 -5.680 1.00 85.38 189 LYS A C 1
ATOM 1461 O O . LYS A 1 189 ? 15.364 6.569 -6.817 1.00 85.38 189 LYS A O 1
ATOM 1466 N N . VAL A 1 190 ? 13.771 6.027 -5.367 1.00 85.25 190 VAL A N 1
ATOM 1467 C CA . VAL A 1 190 ? 12.926 5.289 -6.317 1.00 85.25 190 VAL A CA 1
ATOM 1468 C C . VAL A 1 190 ? 11.804 6.162 -6.888 1.00 85.25 190 VAL A C 1
ATOM 1470 O O . VAL A 1 190 ? 11.338 5.905 -8.000 1.00 85.25 190 VAL A O 1
ATOM 1473 N N . GLY A 1 191 ? 11.344 7.188 -6.167 1.00 85.88 191 GLY A N 1
ATOM 1474 C CA . GLY A 1 191 ? 10.303 8.074 -6.686 1.00 85.88 191 GLY A CA 1
ATOM 1475 C C . GLY A 1 191 ? 9.646 8.983 -5.657 1.00 85.88 191 GLY A C 1
ATOM 1476 O O . GLY A 1 191 ? 10.203 9.276 -4.600 1.00 85.88 191 GLY A O 1
ATOM 1477 N N . VAL A 1 192 ? 8.427 9.417 -5.983 1.00 86.38 192 VAL A N 1
ATOM 1478 C CA . VAL A 1 192 ? 7.668 10.438 -5.251 1.00 86.38 192 VAL A CA 1
ATOM 1479 C C . VAL A 1 192 ? 6.278 9.917 -4.889 1.00 86.38 192 VAL A C 1
ATOM 1481 O O . VAL A 1 192 ? 5.595 9.257 -5.677 1.00 86.38 192 VAL A O 1
ATOM 1484 N N . ALA A 1 193 ? 5.821 10.222 -3.680 1.00 87.44 193 ALA A N 1
ATOM 1485 C CA . ALA A 1 193 ? 4.519 9.821 -3.173 1.00 87.44 193 ALA A CA 1
ATOM 1486 C C . ALA A 1 193 ? 3.916 10.877 -2.236 1.00 87.44 193 ALA A C 1
ATOM 1488 O O . ALA A 1 193 ? 4.612 11.711 -1.661 1.00 87.44 193 ALA A O 1
ATOM 1489 N N . ILE A 1 194 ? 2.603 10.802 -2.019 1.00 88.12 194 ILE A N 1
ATOM 1490 C CA . ILE A 1 194 ? 1.957 11.472 -0.884 1.00 88.12 194 ILE A CA 1
ATOM 1491 C C . ILE A 1 194 ? 1.794 10.458 0.239 1.00 88.12 194 ILE A C 1
ATOM 1493 O O . ILE A 1 194 ? 1.061 9.476 0.100 1.00 88.12 194 ILE A O 1
ATOM 1497 N N . GLY A 1 195 ? 2.477 10.708 1.352 1.00 89.50 195 GLY A N 1
ATOM 1498 C CA . GLY A 1 195 ? 2.356 9.960 2.593 1.00 89.50 195 GLY A CA 1
ATOM 1499 C C . GLY A 1 195 ? 1.241 10.508 3.482 1.00 89.50 195 GLY A C 1
ATOM 1500 O O . GLY A 1 195 ? 1.031 11.716 3.579 1.00 89.50 195 GLY A O 1
ATOM 1501 N N . PHE A 1 196 ? 0.554 9.608 4.172 1.00 91.06 196 PHE A N 1
ATOM 1502 C CA . PHE A 1 196 ? -0.483 9.893 5.154 1.00 91.06 196 PHE A CA 1
ATOM 1503 C C . PHE A 1 196 ? -0.186 9.126 6.437 1.00 91.06 196 PHE A C 1
ATOM 1505 O O . PHE A 1 196 ? 0.303 7.990 6.408 1.00 91.06 196 PHE A O 1
ATOM 1512 N N . VAL A 1 197 ? -0.540 9.732 7.563 1.00 91.00 197 VAL A N 1
ATOM 1513 C CA . VAL A 1 197 ? -0.460 9.095 8.879 1.00 91.00 197 VAL A CA 1
ATOM 1514 C C . VAL A 1 197 ? -1.858 8.848 9.432 1.00 91.00 197 VAL A C 1
ATOM 1516 O O . VAL A 1 197 ? -2.794 9.561 9.058 1.00 91.00 197 VAL A O 1
ATOM 1519 N N . PRO A 1 198 ? -2.033 7.853 10.311 1.00 91.12 198 PRO A N 1
ATOM 1520 C CA . PRO A 1 198 ? -3.285 7.683 11.031 1.00 91.12 198 PRO A CA 1
ATOM 1521 C C . PRO A 1 198 ? -3.613 8.931 11.853 1.00 91.12 198 PRO A C 1
ATOM 1523 O O . PRO A 1 198 ? -2.721 9.604 12.373 1.00 91.12 198 PRO A O 1
ATOM 1526 N N . THR A 1 199 ? -4.900 9.232 11.968 1.00 87.12 199 THR A N 1
ATOM 1527 C CA . THR A 1 199 ? -5.417 10.227 12.911 1.00 87.12 199 THR A CA 1
ATOM 1528 C C . THR A 1 199 ? -5.276 9.684 14.335 1.00 87.12 199 THR A C 1
ATOM 1530 O O . THR A 1 199 ? -5.803 8.621 14.657 1.00 87.12 199 THR A O 1
ATOM 1533 N N . GLY A 1 200 ? -4.561 10.401 15.206 1.00 78.69 200 GLY A N 1
ATOM 1534 C CA . GLY A 1 200 ? -4.375 10.003 16.610 1.00 78.69 200 GLY A CA 1
ATOM 1535 C C . GLY A 1 200 ? -5.643 10.089 17.472 1.00 78.69 200 GLY A C 1
ATOM 1536 O O . GLY A 1 200 ? -5.650 9.610 18.601 1.00 78.69 200 GLY A O 1
ATOM 1537 N N . GLU A 1 201 ? -6.713 10.691 16.949 1.00 79.62 201 GLU A N 1
ATOM 1538 C CA . GLU A 1 201 ? -8.000 10.873 17.633 1.00 79.62 201 GLU A CA 1
ATOM 1539 C C . GLU A 1 201 ? -8.848 9.592 17.659 1.00 79.62 201 GLU A C 1
ATOM 1541 O O . GLU A 1 201 ? -9.683 9.414 18.547 1.00 79.62 201 GLU A O 1
ATOM 1546 N N . ASP A 1 202 ? -8.637 8.685 16.702 1.00 82.81 202 ASP A N 1
ATOM 1547 C CA . ASP A 1 202 ? -9.475 7.501 16.542 1.00 82.81 202 ASP A CA 1
ATOM 1548 C C . ASP A 1 202 ? -8.961 6.337 17.391 1.00 82.81 202 ASP A C 1
ATOM 1550 O O . ASP A 1 202 ? -7.806 5.928 17.287 1.00 82.81 202 ASP A O 1
ATOM 1554 N N . GLN A 1 203 ? -9.854 5.722 18.173 1.00 83.50 203 GLN A N 1
ATOM 1555 C CA . GLN A 1 203 ? -9.554 4.457 18.857 1.00 83.50 203 GLN A CA 1
ATOM 1556 C C . GLN A 1 203 ? -9.210 3.341 17.862 1.00 83.50 203 GLN A C 1
ATOM 1558 O O . GLN A 1 203 ? -8.399 2.467 18.157 1.00 83.50 203 GLN A O 1
ATOM 1563 N N . TYR A 1 204 ? -9.819 3.378 16.674 1.00 88.44 204 TYR A N 1
ATOM 1564 C CA . TYR A 1 204 ? -9.567 2.435 15.596 1.00 88.44 204 TYR A CA 1
ATOM 1565 C C . TYR A 1 204 ? -8.796 3.105 14.458 1.00 88.44 204 TYR A C 1
ATOM 1567 O O . TYR A 1 204 ? -9.359 3.712 13.550 1.00 88.44 204 TYR A O 1
ATOM 1575 N N . THR A 1 205 ? -7.476 2.995 14.524 1.00 88.88 205 THR A N 1
ATOM 1576 C CA . THR A 1 205 ? -6.555 3.563 13.531 1.00 88.88 205 THR A CA 1
ATOM 1577 C C . THR A 1 205 ? -6.377 2.669 12.297 1.00 88.88 205 THR A C 1
ATOM 1579 O O . THR A 1 205 ? -6.697 1.480 12.298 1.00 88.88 205 THR A O 1
ATOM 1582 N N . TYR A 1 206 ? -5.761 3.219 11.247 1.00 89.38 206 TYR A N 1
ATOM 1583 C CA . TYR A 1 206 ? -5.336 2.470 10.055 1.00 89.38 206 TYR A CA 1
ATOM 1584 C C . TYR A 1 206 ? -4.474 1.234 10.361 1.00 89.38 206 TYR A C 1
ATOM 1586 O O . TYR A 1 206 ? -4.519 0.258 9.619 1.00 89.38 206 TYR A O 1
ATOM 1594 N N . HIS A 1 207 ? -3.734 1.227 11.471 1.00 88.25 207 HIS A N 1
ATOM 1595 C CA . HIS A 1 207 ? -2.984 0.043 11.887 1.00 88.25 207 HIS A CA 1
ATOM 1596 C C . HIS A 1 207 ? -3.871 -1.098 12.332 1.00 88.25 207 HIS A C 1
ATOM 1598 O O . HIS A 1 207 ? -3.599 -2.232 11.962 1.00 88.25 207 HIS A O 1
ATOM 1604 N N . HIS A 1 208 ? -4.925 -0.806 13.092 1.00 90.94 208 HIS A N 1
ATOM 1605 C CA . HIS A 1 208 ? -5.882 -1.829 13.489 1.00 90.94 208 HIS A CA 1
ATOM 1606 C C . HIS A 1 208 ? -6.518 -2.452 12.250 1.00 90.94 208 HIS A C 1
ATOM 1608 O O . HIS A 1 208 ? -6.525 -3.668 12.133 1.00 90.94 208 HIS A O 1
ATOM 1614 N N . LEU A 1 209 ? -6.900 -1.629 11.263 1.00 91.62 209 LEU A N 1
ATOM 1615 C CA . LEU A 1 209 ? -7.397 -2.134 9.983 1.00 91.62 209 LEU A CA 1
ATOM 1616 C C . LEU A 1 209 ? -6.402 -3.069 9.293 1.00 91.62 209 LEU A C 1
ATOM 1618 O O . LEU A 1 209 ? -6.780 -4.143 8.833 1.00 91.62 209 LEU A O 1
ATOM 1622 N N . ARG A 1 210 ? -5.127 -2.683 9.221 1.00 91.62 210 ARG A N 1
ATOM 1623 C CA . ARG A 1 210 ? -4.091 -3.523 8.607 1.00 91.62 210 ARG A CA 1
ATOM 1624 C C . ARG A 1 210 ? -3.872 -4.823 9.371 1.00 91.62 210 ARG A C 1
ATOM 1626 O O . ARG A 1 210 ? -3.745 -5.863 8.736 1.00 91.62 210 ARG A O 1
ATOM 1633 N N . THR A 1 211 ? -3.853 -4.767 10.699 1.00 90.75 211 THR A N 1
ATOM 1634 C CA . THR A 1 211 ? -3.715 -5.940 11.571 1.00 90.75 211 THR A CA 1
ATOM 1635 C C . THR A 1 211 ? -4.905 -6.882 11.428 1.00 90.75 211 THR A C 1
ATOM 1637 O O . THR A 1 211 ? -4.703 -8.085 11.295 1.00 90.75 211 THR A O 1
ATOM 1640 N N . ASP A 1 212 ? -6.126 -6.351 11.395 1.00 93.75 212 ASP A N 1
ATOM 1641 C CA . ASP A 1 212 ? -7.339 -7.149 11.230 1.00 93.75 212 ASP A CA 1
ATOM 1642 C C . ASP A 1 212 ? -7.333 -7.839 9.864 1.00 93.75 212 ASP A C 1
ATOM 1644 O O . ASP A 1 212 ? -7.461 -9.058 9.798 1.00 93.75 212 ASP A O 1
ATOM 1648 N N . LEU A 1 213 ? -7.078 -7.099 8.778 1.00 93.25 213 LEU A N 1
ATOM 1649 C CA . LEU A 1 213 ? -6.975 -7.674 7.432 1.00 93.25 213 LEU A CA 1
ATOM 1650 C C . LEU A 1 213 ? -5.839 -8.702 7.329 1.00 93.25 213 LEU A C 1
ATOM 1652 O O . LEU A 1 213 ? -6.010 -9.735 6.688 1.00 93.25 213 LEU A O 1
ATOM 1656 N N . TYR A 1 214 ? -4.697 -8.460 7.974 1.00 92.44 214 TYR A N 1
ATOM 1657 C CA . TYR A 1 214 ? -3.608 -9.434 8.048 1.00 92.44 214 TYR A CA 1
ATOM 1658 C C . TYR A 1 214 ? -4.063 -10.718 8.761 1.00 92.44 214 TYR A C 1
ATOM 1660 O O . TYR A 1 214 ? -3.894 -11.816 8.236 1.00 92.44 214 TYR A O 1
ATOM 1668 N N . GLY A 1 215 ? -4.723 -10.590 9.916 1.00 93.19 215 GLY A N 1
ATOM 1669 C CA . GLY A 1 215 ? -5.292 -11.720 10.649 1.00 93.19 215 GLY A CA 1
ATOM 1670 C C . GLY A 1 215 ? -6.353 -12.479 9.848 1.00 93.19 215 GLY A C 1
ATOM 1671 O O . GLY A 1 215 ? -6.375 -13.708 9.875 1.00 93.19 215 GLY A O 1
ATOM 1672 N N . MET A 1 216 ? -7.193 -11.772 9.084 1.00 95.00 216 MET A N 1
ATOM 1673 C CA . MET A 1 216 ? -8.157 -12.378 8.161 1.00 95.00 216 MET A CA 1
ATOM 1674 C C . MET A 1 216 ? -7.455 -13.190 7.072 1.00 95.00 216 MET A C 1
ATOM 1676 O O . MET A 1 216 ? -7.852 -14.327 6.823 1.00 95.00 216 MET A O 1
ATOM 1680 N N . ALA A 1 217 ? -6.397 -12.645 6.462 1.00 92.94 217 ALA A N 1
ATOM 1681 C CA . ALA A 1 217 ? -5.630 -13.337 5.431 1.00 92.94 217 ALA A CA 1
ATOM 1682 C C . ALA A 1 217 ? -5.028 -14.644 5.965 1.00 92.94 217 ALA A C 1
ATOM 1684 O O . ALA A 1 217 ? -5.153 -15.683 5.317 1.00 92.94 217 ALA A O 1
ATOM 1685 N N . LEU A 1 218 ? -4.467 -14.630 7.180 1.00 92.19 218 LEU A N 1
ATOM 1686 C CA . LEU A 1 218 ? -3.885 -15.820 7.809 1.00 92.19 218 LEU A CA 1
ATOM 1687 C C . LEU A 1 218 ? -4.881 -16.974 7.998 1.00 92.19 218 LEU A C 1
ATOM 1689 O O . LEU A 1 218 ? -4.461 -18.130 8.013 1.00 92.19 218 LEU A O 1
ATOM 1693 N N . ARG A 1 219 ? -6.193 -16.705 8.084 1.00 93.12 219 ARG A N 1
ATOM 1694 C CA . ARG A 1 219 ? -7.215 -17.765 8.190 1.00 93.12 219 ARG A CA 1
ATOM 1695 C C . ARG A 1 219 ? -7.253 -18.696 6.980 1.00 93.12 219 ARG A C 1
ATOM 1697 O O . ARG A 1 219 ? -7.699 -19.828 7.113 1.00 93.12 219 ARG A O 1
ATOM 1704 N N . SER A 1 220 ? -6.781 -18.239 5.821 1.00 91.94 220 SER A N 1
ATOM 1705 C CA . SER A 1 220 ? -6.670 -19.071 4.614 1.00 91.94 220 SER A CA 1
ATOM 1706 C C . SER A 1 220 ? -5.451 -20.003 4.605 1.00 91.94 220 SER A C 1
ATOM 1708 O O . SER A 1 220 ? -5.287 -20.809 3.689 1.00 91.94 220 SER A O 1
ATOM 1710 N N . GLY A 1 221 ? -4.554 -19.878 5.589 1.00 91.44 221 GLY A N 1
ATOM 1711 C CA . GLY A 1 221 ? -3.296 -20.622 5.632 1.00 91.44 221 GLY A CA 1
ATOM 1712 C C . GLY A 1 221 ? -2.257 -20.165 4.603 1.00 91.44 221 GLY A C 1
ATOM 1713 O O . GLY A 1 221 ? -1.231 -20.829 4.453 1.00 91.44 221 GLY A O 1
ATOM 1714 N N . VAL A 1 222 ? -2.492 -19.063 3.879 1.00 90.25 222 VAL A N 1
ATOM 1715 C CA . VAL A 1 222 ? -1.483 -18.499 2.972 1.00 90.25 222 VAL A CA 1
ATOM 1716 C C . VAL A 1 222 ? -0.299 -17.960 3.766 1.00 90.25 222 VAL A C 1
ATOM 1718 O O . VAL A 1 222 ? -0.454 -17.307 4.802 1.00 90.25 222 VAL A O 1
ATOM 1721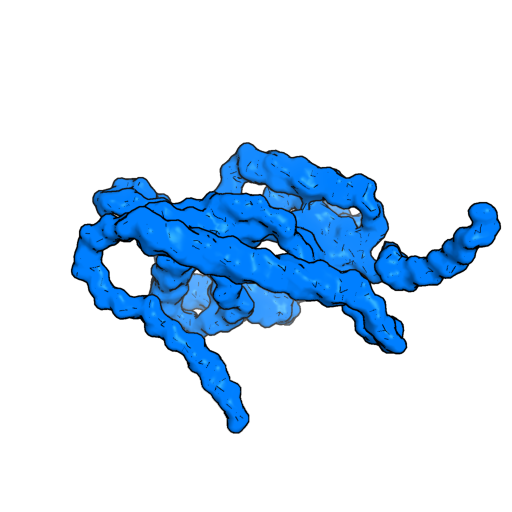 N N . LYS A 1 223 ? 0.909 -18.206 3.257 1.00 88.00 223 LYS A N 1
ATOM 1722 C CA . LYS A 1 223 ? 2.118 -17.589 3.792 1.00 88.00 223 LYS A CA 1
ATOM 1723 C C . LYS A 1 223 ? 2.244 -16.186 3.212 1.00 88.00 223 LYS A C 1
ATOM 1725 O O . LYS A 1 223 ? 2.473 -16.034 2.019 1.00 88.00 223 LYS A O 1
ATOM 1730 N N . MET A 1 224 ? 2.114 -15.179 4.067 1.00 86.38 224 MET A N 1
ATOM 1731 C CA . MET A 1 224 ? 2.328 -13.789 3.678 1.00 86.38 224 MET A CA 1
ATOM 1732 C C . MET A 1 224 ? 3.819 -13.436 3.669 1.00 86.38 224 MET A C 1
ATOM 1734 O O . MET A 1 224 ? 4.528 -13.736 4.629 1.00 86.38 224 MET A O 1
ATOM 1738 N N . ASP A 1 225 ? 4.280 -12.756 2.619 1.00 87.81 225 ASP A N 1
ATOM 1739 C CA . ASP A 1 225 ? 5.658 -12.264 2.467 1.00 87.81 225 ASP A CA 1
ATOM 1740 C C . ASP A 1 225 ? 5.720 -10.760 2.146 1.00 87.81 225 ASP A C 1
ATOM 1742 O O . ASP A 1 225 ? 6.492 -10.291 1.315 1.00 87.81 225 ASP A O 1
ATOM 1746 N N . THR A 1 226 ? 4.904 -9.983 2.863 1.00 80.00 226 THR A N 1
ATOM 1747 C CA . THR A 1 226 ? 4.820 -8.526 2.703 1.00 80.00 226 THR A CA 1
ATOM 1748 C C . THR A 1 226 ? 6.151 -7.811 2.953 1.00 80.00 226 THR A C 1
ATOM 1750 O O . THR A 1 226 ? 6.833 -8.053 3.951 1.00 80.00 226 THR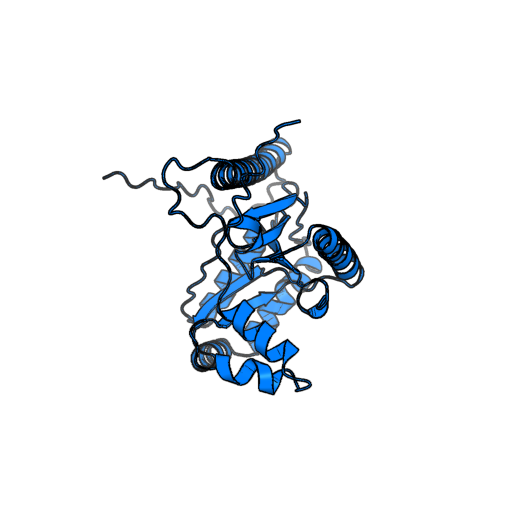 A O 1
ATOM 1753 N N . CYS A 1 227 ? 6.479 -6.846 2.092 1.00 73.06 227 CYS A N 1
ATOM 1754 C CA . CYS A 1 227 ? 7.620 -5.948 2.289 1.00 73.06 227 CYS A CA 1
ATOM 1755 C C . CYS A 1 227 ? 7.238 -4.631 2.995 1.00 73.06 227 CYS A C 1
ATOM 1757 O O . CYS A 1 227 ? 8.108 -3.851 3.392 1.00 73.06 227 CYS A O 1
ATOM 1759 N N . TYR A 1 228 ? 5.941 -4.370 3.194 1.00 67.00 228 TYR A N 1
ATOM 1760 C CA . TYR A 1 228 ? 5.445 -3.111 3.748 1.00 67.00 228 TYR A CA 1
ATOM 1761 C C . TYR A 1 228 ? 5.193 -3.201 5.251 1.00 67.00 228 TYR A C 1
ATOM 1763 O O . TYR A 1 228 ? 4.064 -3.376 5.707 1.00 67.00 228 TYR A O 1
ATOM 1771 N N . THR A 1 229 ? 6.233 -2.972 6.045 1.00 65.62 229 THR A N 1
ATOM 1772 C CA . THR A 1 229 ? 6.120 -2.851 7.512 1.00 65.62 229 THR A CA 1
ATOM 1773 C C . THR A 1 229 ? 5.875 -1.416 7.985 1.00 65.62 229 THR A C 1
ATOM 1775 O O . THR A 1 229 ? 5.556 -1.193 9.152 1.00 65.62 229 THR A O 1
ATOM 1778 N N . ALA A 1 230 ? 6.002 -0.433 7.085 1.00 66.69 230 ALA A N 1
ATOM 1779 C CA . ALA A 1 230 ? 5.909 0.981 7.423 1.00 66.69 230 ALA A CA 1
ATOM 1780 C C . ALA A 1 230 ? 4.531 1.368 7.979 1.00 66.69 230 ALA A C 1
ATOM 1782 O O . ALA A 1 230 ? 3.481 0.931 7.494 1.00 66.69 230 ALA A O 1
ATOM 1783 N N . CYS A 1 231 ? 4.560 2.261 8.969 1.00 65.12 231 CYS A N 1
ATOM 1784 C CA . CYS A 1 231 ? 3.386 2.754 9.683 1.00 65.12 231 CYS A CA 1
ATOM 1785 C C . CYS A 1 231 ? 2.562 3.801 8.921 1.00 65.12 231 CYS A C 1
ATOM 1787 O O . CYS A 1 231 ? 1.599 4.349 9.451 1.00 65.12 231 CYS A O 1
ATOM 1789 N N . THR A 1 232 ? 2.950 4.108 7.689 1.00 80.19 232 THR A N 1
ATOM 1790 C CA . THR A 1 232 ? 2.342 5.151 6.870 1.00 80.19 232 THR A CA 1
ATOM 1791 C C . THR A 1 232 ? 1.588 4.530 5.706 1.00 80.19 232 THR A C 1
ATOM 1793 O O . THR A 1 232 ? 1.951 3.479 5.175 1.00 80.19 232 THR A O 1
ATOM 1796 N N . ALA A 1 233 ? 0.508 5.187 5.305 1.00 88.88 233 ALA A N 1
ATOM 1797 C CA . ALA A 1 233 ? -0.104 4.922 4.017 1.00 88.88 233 ALA A CA 1
ATOM 1798 C C . ALA A 1 233 ? 0.516 5.862 2.990 1.00 88.88 233 ALA A C 1
ATOM 1800 O O . ALA A 1 233 ? 0.804 7.010 3.315 1.00 88.88 233 ALA A O 1
ATOM 1801 N N . HIS A 1 234 ? 0.682 5.423 1.750 1.00 89.06 234 HIS A N 1
ATOM 1802 C CA . HIS A 1 234 ? 1.136 6.312 0.690 1.00 89.06 234 HIS A CA 1
ATOM 1803 C C . HIS A 1 234 ? 0.375 6.060 -0.604 1.00 89.06 234 HIS A C 1
ATOM 1805 O O . HIS A 1 234 ? -0.223 5.001 -0.799 1.00 89.06 234 HIS A O 1
ATOM 1811 N N . ILE A 1 235 ? 0.381 7.076 -1.456 1.00 87.19 235 ILE A N 1
ATOM 1812 C CA . ILE A 1 235 ? -0.041 6.991 -2.848 1.00 87.19 235 ILE A CA 1
ATOM 1813 C C . ILE A 1 235 ? 1.167 7.412 -3.666 1.00 87.19 235 ILE A C 1
ATOM 1815 O O . ILE A 1 235 ? 1.596 8.562 -3.569 1.00 87.19 235 ILE A O 1
ATOM 1819 N N . THR A 1 236 ? 1.736 6.474 -4.418 1.00 86.19 236 THR A N 1
ATOM 1820 C CA . THR A 1 236 ? 2.815 6.776 -5.360 1.00 86.19 236 THR A CA 1
ATOM 1821 C C . THR A 1 236 ? 2.272 7.707 -6.432 1.00 86.19 236 THR A C 1
ATOM 1823 O O . THR A 1 236 ? 1.284 7.381 -7.089 1.00 86.19 236 THR A O 1
ATOM 1826 N N . LEU A 1 237 ? 2.894 8.875 -6.561 1.00 82.12 237 LEU A N 1
ATOM 1827 C CA . LEU A 1 237 ? 2.608 9.824 -7.630 1.00 82.12 237 LEU A CA 1
ATOM 1828 C C . LEU A 1 237 ? 3.484 9.522 -8.842 1.00 82.12 237 LEU A C 1
ATOM 1830 O O . LEU A 1 237 ? 3.012 9.593 -9.975 1.00 82.12 237 LEU A O 1
ATOM 1834 N N . ASP A 1 238 ? 4.739 9.157 -8.578 1.00 79.69 238 ASP A N 1
ATOM 1835 C CA . ASP A 1 238 ? 5.775 9.148 -9.593 1.00 79.69 238 ASP A CA 1
ATOM 1836 C C . ASP A 1 238 ? 6.915 8.171 -9.276 1.00 79.69 238 ASP A C 1
ATOM 1838 O O . ASP A 1 238 ? 7.151 7.825 -8.110 1.00 79.69 238 ASP A O 1
ATOM 1842 N N . ARG A 1 239 ? 7.628 7.733 -10.313 1.00 84.44 239 ARG A N 1
ATOM 1843 C CA . ARG A 1 239 ? 8.837 6.911 -10.230 1.00 84.44 239 ARG A CA 1
ATOM 1844 C C . ARG A 1 239 ? 9.874 7.413 -11.222 1.00 84.44 239 ARG A C 1
ATOM 1846 O O . ARG A 1 239 ? 9.545 7.788 -12.343 1.00 84.44 239 ARG A O 1
ATOM 1853 N N . PHE A 1 240 ? 11.136 7.343 -10.817 1.00 83.00 240 PHE A N 1
ATOM 1854 C CA . PHE A 1 240 ? 12.232 7.618 -11.734 1.00 83.00 240 PHE A CA 1
ATOM 1855 C C . PHE A 1 240 ? 12.321 6.517 -12.796 1.00 83.00 240 PHE A C 1
ATOM 1857 O O . PHE A 1 240 ? 12.174 5.326 -12.490 1.00 83.00 240 PHE A O 1
ATOM 1864 N N . VAL A 1 241 ? 12.550 6.926 -14.041 1.00 81.62 241 VAL A N 1
ATOM 1865 C CA . VAL A 1 241 ? 12.685 6.033 -15.205 1.00 81.62 241 VAL A CA 1
ATOM 1866 C C . VAL A 1 241 ? 14.016 6.210 -15.929 1.00 81.62 241 VAL A C 1
ATOM 1868 O O . VAL A 1 241 ? 14.417 5.335 -16.686 1.00 81.62 241 VAL A O 1
ATOM 1871 N N . SER A 1 242 ? 14.738 7.289 -15.643 1.00 79.38 242 SER A N 1
ATOM 1872 C CA . SER A 1 242 ? 16.078 7.543 -16.160 1.00 79.38 242 SER A CA 1
ATOM 1873 C C . SER A 1 242 ? 16.937 8.213 -15.090 1.00 79.38 242 SER A C 1
ATOM 1875 O O . SER A 1 242 ? 16.400 8.710 -14.101 1.00 79.38 242 SER A O 1
ATOM 1877 N N . THR A 1 243 ? 18.255 8.185 -15.279 1.00 76.94 243 THR A N 1
ATOM 1878 C CA . THR A 1 243 ? 19.236 8.935 -14.480 1.00 76.94 243 THR A CA 1
ATOM 1879 C C . THR A 1 243 ? 19.835 10.131 -15.224 1.00 76.94 243 THR A C 1
ATOM 1881 O O . THR A 1 243 ? 20.571 10.916 -14.634 1.00 76.94 243 THR A O 1
ATOM 1884 N N . THR A 1 244 ? 19.501 10.310 -16.504 1.00 72.00 244 THR A N 1
ATOM 1885 C CA . THR A 1 244 ? 20.088 11.297 -17.427 1.00 72.00 244 THR A CA 1
ATOM 1886 C C . THR A 1 244 ? 20.125 12.745 -16.926 1.00 72.00 244 THR A C 1
ATOM 1888 O O . THR A 1 244 ? 21.128 13.428 -17.105 1.00 72.00 244 THR A O 1
ATOM 1891 N N . THR A 1 245 ? 19.064 13.212 -16.281 1.00 67.88 245 THR A N 1
ATOM 1892 C CA . THR A 1 245 ? 18.907 14.550 -15.688 1.00 67.88 245 THR A CA 1
ATOM 1893 C C . THR A 1 245 ? 19.683 14.695 -14.375 1.00 67.88 245 THR A C 1
ATOM 1895 O O . THR A 1 245 ? 20.025 15.805 -13.975 1.00 67.88 245 THR A O 1
ATOM 1898 N N . PHE A 1 246 ? 19.963 13.589 -13.681 1.00 65.88 246 PHE A N 1
ATOM 1899 C CA . PHE A 1 246 ? 20.655 13.586 -12.387 1.00 65.88 246 PHE A CA 1
ATOM 1900 C C . PHE A 1 246 ? 22.151 13.256 -12.487 1.00 65.88 246 PHE A C 1
ATOM 1902 O O . PHE A 1 246 ? 22.892 13.581 -11.556 1.00 65.88 246 PHE A O 1
ATOM 1909 N N . ASP A 1 247 ? 22.574 12.649 -13.598 1.00 64.62 247 ASP A N 1
ATOM 1910 C CA . ASP A 1 247 ? 23.961 12.290 -13.912 1.00 64.62 247 ASP A CA 1
ATOM 1911 C C . ASP A 1 247 ? 24.681 13.365 -14.743 1.00 64.62 247 ASP A C 1
ATOM 1913 O O . ASP A 1 247 ? 25.900 13.303 -14.911 1.00 64.62 247 ASP A O 1
ATOM 1917 N N . SER A 1 248 ? 23.961 14.369 -15.261 1.00 55.38 248 SER A N 1
ATOM 1918 C CA . SER A 1 248 ? 24.587 15.531 -15.888 1.00 55.38 248 SER A CA 1
ATOM 1919 C C . SER A 1 248 ? 25.198 16.434 -14.813 1.00 55.38 248 SER A C 1
ATOM 1921 O O . SER A 1 248 ? 24.608 17.437 -14.409 1.00 55.38 248 SER A O 1
ATOM 1923 N N . ASP A 1 249 ? 26.409 16.106 -14.372 1.00 49.94 249 ASP A N 1
ATOM 1924 C CA . ASP A 1 249 ? 27.339 17.107 -13.855 1.00 49.94 249 ASP A CA 1
ATOM 1925 C C . ASP A 1 249 ? 27.734 18.010 -15.039 1.00 49.94 249 ASP A C 1
ATOM 1927 O O . ASP A 1 249 ? 28.812 17.897 -15.622 1.00 49.94 249 ASP A O 1
ATOM 1931 N N . SER A 1 250 ? 26.831 18.897 -15.465 1.00 43.31 250 SER A N 1
ATOM 1932 C CA . SER A 1 250 ? 27.257 20.060 -16.228 1.00 43.31 250 SER A CA 1
ATOM 1933 C C . SER A 1 250 ? 27.966 20.976 -15.241 1.00 43.31 250 SER A C 1
ATOM 1935 O O . SER A 1 250 ? 27.335 21.791 -14.563 1.00 43.31 250 SER A O 1
ATOM 1937 N N . ASP A 1 251 ? 29.286 20.819 -15.176 1.00 43.09 251 ASP A N 1
ATOM 1938 C CA . ASP A 1 251 ? 30.240 21.864 -14.823 1.00 43.09 251 ASP A CA 1
ATOM 1939 C C . ASP A 1 251 ? 30.057 23.065 -15.779 1.00 43.09 251 ASP A C 1
ATOM 1941 O O . ASP A 1 251 ? 30.954 23.429 -16.541 1.00 43.09 251 ASP A O 1
ATOM 1945 N N . GLU A 1 252 ? 28.893 23.721 -15.762 1.00 39.06 252 GLU A N 1
ATOM 1946 C CA . GLU A 1 252 ? 28.846 25.127 -16.136 1.00 39.06 252 GLU A CA 1
ATOM 1947 C C . GLU A 1 252 ? 29.497 25.890 -14.991 1.00 39.06 252 GLU A C 1
ATOM 1949 O O . GLU A 1 252 ? 28.875 26.334 -14.025 1.00 39.06 252 GLU A O 1
ATOM 1954 N N . VAL A 1 253 ? 30.819 25.978 -15.113 1.00 39.47 253 VAL A N 1
ATOM 1955 C CA . VAL A 1 253 ? 31.632 27.040 -14.552 1.00 39.47 253 VAL A CA 1
ATOM 1956 C C . VAL A 1 253 ? 30.874 28.349 -14.784 1.00 39.47 253 VAL A C 1
ATOM 1958 O O . VAL A 1 253 ? 30.828 28.873 -15.896 1.00 39.47 253 VAL A O 1
ATOM 1961 N N . LEU A 1 254 ? 30.249 28.863 -13.724 1.00 39.06 254 LEU A N 1
ATOM 1962 C CA . LEU A 1 254 ? 29.820 30.252 -13.637 1.00 39.06 254 LEU A CA 1
ATOM 1963 C C . LEU A 1 254 ? 31.084 31.114 -13.653 1.00 39.06 254 LEU A C 1
ATOM 1965 O O . LEU A 1 254 ? 31.603 31.493 -12.607 1.00 39.06 254 LEU A O 1
ATOM 1969 N N . ASP A 1 255 ? 31.589 31.383 -14.851 1.00 38.91 255 ASP A N 1
ATOM 1970 C CA . ASP A 1 255 ? 32.493 32.493 -15.118 1.00 38.91 255 ASP A CA 1
ATOM 1971 C C . ASP A 1 255 ? 31.716 33.540 -15.918 1.00 38.91 255 ASP A C 1
ATOM 1973 O O . ASP A 1 255 ? 31.751 33.546 -17.150 1.00 38.91 255 ASP A O 1
ATOM 1977 N N . ARG A 1 256 ? 30.938 34.362 -15.197 1.00 34.50 256 ARG A N 1
ATOM 1978 C CA . ARG A 1 256 ? 30.558 35.741 -15.552 1.00 34.50 256 ARG A CA 1
ATOM 1979 C C . ARG A 1 256 ? 30.254 36.555 -14.302 1.00 34.50 256 ARG A C 1
ATOM 1981 O O . ARG A 1 256 ? 29.439 36.082 -13.480 1.00 34.50 256 ARG A O 1
#